Protein 3LWX (pdb70)

Solvent-accessible surface area: 10167 Å² total

Radius of gyration: 16.47 Å; Cα contacts (8 Å, |Δi|>4): 476; chains: 1; bounding box: 43×40×43 Å

Nearest PDB structures (foldseek):
  3lwx-assembly1_A  TM=1.005E+00  e=2.919E-38  Parabacteroides distasonis ATCC 8503
  7xk5-assembly1_C  TM=8.490E-01  e=4.599E-14  Vibrio cholerae O395
  4u9s-assembly1_C  TM=8.720E-01  e=1.664E-13  Vibrio cholerae
  4xa7-assembly1_A  TM=8.572E-01  e=4.942E-12  Vibrio harveyi CAIM 1792
  4xhf-assembly3_C  TM=7.795E-01  e=1.501E-11  Shewanella oneidensis MR-1

Foldseek 3Di:
DDDPVNVVVLQVLLVLLQQQCVQQVHHDDSVCSVVVSVVWFDDKFKAALLQHTDDDDRSVDDQVVVVVVRIHMWTWTQDVNFTKTKKAWWAFDPFIKIWMWIHGNLLWFTNWIAIDTDDDDPLALRCCRPCVNTVLSGGATQAVNHGDAEAEDDVVDADPPHHYDHDTDNRVRSSVGVRVNSVNCSSCVNSSPDDD

Structure (mmCIF, N/CA/C/O backbone):
data_3LWX
#
_entry.id   3LWX
#
_cell.length_a   37.444
_cell.length_b   60.693
_cell.length_c   82.758
_cell.angle_alpha   90.00
_cell.angle_beta   90.00
_cell.angle_gamma   90.00
#
_symmetry.space_group_name_H-M   'P 21 21 21'
#
loop_
_entity.id
_entity.type
_entity.pdbx_description
1 polymer 'NADH:ubiquinone oxidoreductase, Na translocating, C subunit'
2 non-polymer GLYCEROL
3 water water
#
loop_
_atom_site.group_PDB
_atom_site.id
_atom_site.type_symbol
_atom_site.label_atom_id
_atom_site.label_alt_id
_atom_site.label_comp_id
_atom_site.label_asym_id
_atom_site.label_entity_id
_atom_site.label_seq_id
_atom_site.pdbx_PDB_ins_code
_atom_site.Cartn_x
_atom_site.Cartn_y
_atom_site.Cartn_z
_atom_site.occupancy
_atom_site.B_iso_or_equiv
_atom_site.auth_seq_id
_atom_site.auth_comp_id
_atom_site.auth_asym_id
_atom_site.auth_atom_id
_atom_site.pdbx_PDB_model_num
ATOM 1 N N . GLY A 1 1 ? 52.725 82.689 16.999 1.00 12.60 0 GLY A N 1
ATOM 2 C CA . GLY A 1 1 ? 51.267 82.685 16.808 1.00 11.83 0 GLY A CA 1
ATOM 3 C C . GLY A 1 1 ? 50.808 81.278 16.488 1.00 10.29 0 GLY A C 1
ATOM 4 O O . GLY A 1 1 ? 51.571 80.318 16.568 1.00 10.99 0 GLY A O 1
ATOM 5 N N . GLN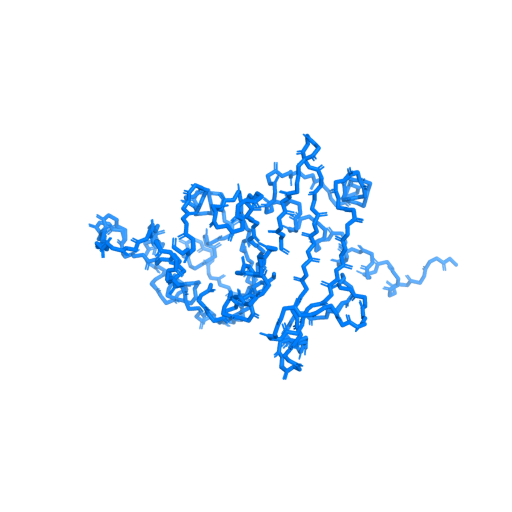 A 1 2 ? 49.523 81.152 16.115 1.00 9.36 73 GLN A N 1
ATOM 6 C CA . GLN A 1 2 ? 48.969 79.877 15.682 1.00 9.30 73 GLN A CA 1
ATOM 7 C C . GLN A 1 2 ? 49.652 79.393 14.407 1.00 8.81 73 GLN A C 1
ATOM 8 O O . GLN A 1 2 ? 49.783 80.162 13.433 1.00 9.97 73 GLN A O 1
ATOM 14 N N . SER A 1 3 ? 50.098 78.145 14.390 1.00 8.37 74 SER A N 1
ATOM 15 C CA . SER A 1 3 ? 50.733 77.611 13.207 1.00 8.04 74 SER A CA 1
ATOM 16 C C . SER A 1 3 ? 49.731 77.480 12.044 1.00 8.43 74 SER A C 1
ATOM 17 O O . SER A 1 3 ? 48.508 77.378 12.239 1.00 8.30 74 SER A O 1
ATOM 20 N N . LEU A 1 4 ? 50.281 77.440 10.834 1.00 8.87 75 LEU A N 1
ATOM 21 C CA A LEU A 1 4 ? 49.482 77.224 9.635 0.80 8.93 75 LEU A CA 1
ATOM 22 C CA B LEU A 1 4 ? 49.453 77.253 9.655 0.20 8.67 75 LEU A CA 1
ATOM 23 C C . LEU A 1 4 ? 48.716 75.912 9.731 1.00 8.03 75 LEU A C 1
ATOM 24 O O . LEU A 1 4 ? 47.520 75.848 9.416 1.00 8.96 75 LEU A O 1
ATOM 33 N N . ARG A 1 5 ? 49.400 74.850 10.158 1.00 8.68 76 ARG A N 1
ATOM 34 C CA . ARG A 1 5 ? 48.729 73.557 10.220 1.00 9.35 76 ARG A CA 1
ATOM 35 C C . ARG A 1 5 ? 47.641 73.549 11.288 1.00 8.67 76 ARG A C 1
ATOM 36 O O . ARG A 1 5 ? 46.629 72.866 11.112 1.00 9.43 76 ARG A O 1
ATOM 44 N N . SER A 1 6 ? 47.837 74.271 12.391 1.00 8.03 77 SER A N 1
ATOM 45 C CA . SER A 1 6 ? 46.795 74.352 13.409 1.00 7.95 77 SER A CA 1
ATOM 46 C C . SER A 1 6 ? 45.554 75.032 12.841 1.00 7.63 77 SER A C 1
ATOM 47 O O . SER A 1 6 ? 44.430 74.609 13.112 1.00 8.38 77 SER A O 1
ATOM 50 N N . PHE A 1 7 ? 45.745 76.093 12.056 1.00 7.41 78 PHE A N 1
ATOM 51 C CA . PHE A 1 7 ? 44.603 76.792 11.478 1.00 7.51 78 PHE A CA 1
ATOM 52 C C . PHE A 1 7 ? 43.895 75.895 10.452 1.00 7.73 78 PHE A C 1
ATOM 53 O O . PHE A 1 7 ? 42.668 75.817 10.422 1.00 8.01 78 PHE A O 1
ATOM 61 N N . GLN A 1 8 ? 44.664 75.176 9.629 1.00 7.76 79 GLN A N 1
ATOM 62 C CA A GLN A 1 8 ? 44.080 74.259 8.658 0.50 9.14 79 GLN A CA 1
ATOM 63 C CA B GLN A 1 8 ? 44.069 74.263 8.661 0.50 8.46 79 GLN A CA 1
ATOM 64 C C . GLN A 1 8 ? 43.277 73.172 9.387 1.00 9.32 79 GLN A C 1
ATOM 65 O O . GLN A 1 8 ? 42.156 72.844 9.000 1.00 9.99 79 GLN A O 1
ATOM 76 N N . LYS A 1 9 ? 43.856 72.608 10.448 1.00 10.72 80 LYS A N 1
ATOM 77 C CA A LYS A 1 9 ? 43.188 71.574 11.242 0.25 11.58 80 LYS A CA 1
ATOM 78 C CA B LYS A 1 9 ? 43.169 71.566 11.205 0.25 11.54 80 LYS A CA 1
ATOM 79 C CA C LYS A 1 9 ? 43.176 71.577 11.239 0.50 11.53 80 LYS A CA 1
ATOM 80 C C . LYS A 1 9 ? 41.899 72.111 11.864 1.00 11.08 80 LYS A C 1
ATOM 81 O O . LYS A 1 9 ? 40.871 71.422 11.891 1.00 12.07 80 LYS A O 1
ATOM 97 N N . GLN A 1 10 ? 41.940 73.328 12.392 1.00 10.69 81 GLN A N 1
ATOM 98 C CA A GLN A 1 10 ? 40.763 73.906 12.969 0.33 10.24 81 GLN A CA 1
ATOM 99 C CA B GLN A 1 10 ? 40.718 73.877 13.018 0.67 10.53 81 GLN A CA 1
ATOM 100 C C . GLN A 1 10 ? 39.622 73.992 11.950 1.00 9.66 81 GLN A C 1
ATOM 101 O O . GLN A 1 10 ? 38.464 73.720 12.235 1.00 10.40 81 GLN A O 1
ATOM 112 N N . ASN A 1 11 ? 39.976 74.382 10.734 1.00 8.47 82 ASN A N 1
ATOM 113 C CA . ASN A 1 11 ? 38.981 74.485 9.679 1.00 8.53 82 ASN A CA 1
ATOM 114 C C . ASN A 1 11 ? 38.410 73.120 9.321 1.00 8.29 82 ASN A C 1
ATOM 115 O O . ASN A 1 11 ? 37.201 72.966 9.133 1.00 8.91 82 ASN A O 1
ATOM 120 N N . GLU A 1 12 ? 39.279 72.120 9.228 1.00 8.43 83 GLU A N 1
ATOM 121 C CA . GLU A 1 12 ? 38.823 70.764 8.936 1.00 8.98 83 GLU A CA 1
ATOM 122 C C . GLU A 1 12 ? 37.934 70.223 10.057 1.00 8.20 83 GLU A C 1
ATOM 123 O O . GLU A 1 12 ? 36.900 69.608 9.801 1.00 8.79 83 GLU A O 1
ATOM 129 N N . ASP A 1 13 ? 38.332 70.474 11.301 1.00 8.65 84 ASP A N 1
ATOM 130 C CA . ASP A 1 13 ? 37.566 70.007 12.451 1.00 8.55 84 ASP A CA 1
ATOM 131 C C . ASP A 1 13 ? 36.206 70.696 12.508 1.00 8.13 84 ASP A C 1
ATOM 132 O O . ASP A 1 13 ? 35.201 70.058 12.788 1.00 8.38 84 ASP A O 1
ATOM 137 N N . ASN A 1 14 ? 36.160 71.989 12.225 1.00 8.24 85 ASN A N 1
ATOM 138 C CA . ASN A 1 14 ? 34.874 72.678 12.220 1.00 8.29 85 ASN A CA 1
ATOM 139 C C . ASN A 1 14 ? 33.953 72.174 11.104 1.00 7.86 85 ASN A C 1
ATOM 140 O O . ASN A 1 14 ? 32.756 72.070 11.314 1.00 8.38 85 ASN A O 1
ATOM 145 N N . ASP A 1 15 ? 34.519 71.835 9.947 1.00 8.24 86 ASP A N 1
ATOM 146 C CA . ASP A 1 15 ? 33.755 71.236 8.862 1.00 8.39 86 ASP A CA 1
ATOM 147 C C . ASP A 1 15 ? 33.161 69.902 9.335 1.00 7.70 86 ASP A C 1
ATOM 148 O O . ASP A 1 15 ? 31.970 69.651 9.147 1.00 7.98 86 ASP A O 1
ATOM 153 N N . LYS A 1 16 ? 33.971 69.054 9.971 1.00 7.56 87 LYS A N 1
ATOM 154 C CA . LYS A 1 16 ? 33.465 67.791 10.498 1.00 7.71 87 LYS A CA 1
ATOM 155 C C . LYS A 1 16 ? 32.370 68.031 11.545 1.00 7.23 87 LYS A C 1
ATOM 156 O O . LYS A 1 16 ? 31.353 67.326 11.552 1.00 7.31 87 LYS A O 1
ATOM 162 N N . ARG A 1 17 ? 32.591 68.988 12.457 1.00 7.34 88 ARG A N 1
ATOM 163 C CA A ARG A 1 17 ? 31.568 69.312 13.448 0.33 7.23 88 ARG A CA 1
ATOM 164 C CA B ARG A 1 17 ? 31.563 69.333 13.441 0.67 6.93 88 ARG A CA 1
ATOM 165 C C . ARG A 1 17 ? 30.269 69.742 12.762 1.00 7.07 88 ARG A C 1
ATOM 166 O O . ARG A 1 17 ? 29.191 69.320 13.178 1.00 7.26 88 ARG A O 1
ATOM 181 N N . GLN A 1 18 ? 30.371 70.556 11.702 1.00 7.18 89 GLN A N 1
ATOM 182 C CA . GLN A 1 18 ? 29.181 70.969 10.946 1.00 7.16 89 GLN A CA 1
ATOM 183 C C . GLN A 1 18 ? 28.442 69.771 10.349 1.00 7.24 89 GLN A C 1
ATOM 184 O O . GLN A 1 18 ? 27.213 69.743 10.358 1.00 7.69 89 GLN A O 1
ATOM 190 N N . GLN A 1 19 ? 29.187 68.804 9.804 1.00 6.79 90 GLN A N 1
ATOM 191 C CA . GLN A 1 19 ? 28.584 67.604 9.218 1.00 6.43 90 GLN A CA 1
ATOM 192 C C . GLN A 1 19 ? 27.820 66.799 10.275 1.00 6.31 90 GLN A C 1
ATOM 193 O O . GLN A 1 19 ? 26.688 66.358 10.063 1.00 6.98 90 GLN A O 1
ATOM 199 N N . ILE A 1 20 ? 28.465 66.564 11.412 1.00 6.07 91 ILE A N 1
ATOM 200 C CA . ILE A 1 20 ? 27.851 65.851 12.518 1.00 6.34 91 ILE A CA 1
ATOM 201 C C . ILE A 1 20 ? 26.596 66.604 12.981 1.00 6.41 91 ILE A C 1
ATOM 202 O O . ILE A 1 20 ? 25.538 65.991 13.187 1.00 6.77 91 ILE A O 1
ATOM 207 N N . LEU A 1 21 ? 26.716 67.916 13.153 1.00 6.69 92 LEU A N 1
ATOM 208 C CA . LEU A 1 21 ? 25.555 68.703 13.551 1.00 6.74 92 LEU A CA 1
ATOM 209 C C . LEU A 1 21 ? 24.413 68.622 12.524 1.00 6.81 92 LEU A C 1
ATOM 210 O O . LEU A 1 21 ? 23.239 68.510 12.909 1.00 6.93 92 LEU A O 1
ATOM 215 N N . ARG A 1 22 ? 24.734 68.663 11.235 1.00 6.60 93 ARG A N 1
ATOM 216 C CA . ARG A 1 22 ? 23.670 68.559 10.227 1.00 6.93 93 ARG A CA 1
ATOM 217 C C . ARG A 1 22 ? 22.925 67.238 10.348 1.00 6.60 93 ARG A C 1
ATOM 218 O O . ARG A 1 22 ? 21.728 67.188 10.070 1.00 6.79 93 ARG A O 1
ATOM 226 N N . SER A 1 23 ? 23.612 66.174 10.766 1.00 6.35 94 SER A N 1
ATOM 227 C CA . SER A 1 23 ? 22.946 64.875 10.940 1.00 6.26 94 SER A CA 1
ATOM 228 C C . SER A 1 23 ? 21.961 64.852 12.100 1.00 6.38 94 SER A C 1
ATOM 229 O O . SER A 1 23 ? 21.141 63.935 12.163 1.00 6.81 94 SER A O 1
ATOM 232 N N . ILE A 1 24 ? 22.040 65.851 13.002 1.00 6.93 95 ILE A N 1
ATOM 233 C CA . ILE A 1 24 ? 21.046 66.043 14.060 1.00 7.69 95 ILE A CA 1
ATOM 234 C C . ILE A 1 24 ? 20.266 67.344 13.834 1.00 7.59 95 ILE A C 1
ATOM 235 O O . ILE A 1 24 ? 19.744 67.946 14.774 1.00 8.44 95 ILE A O 1
ATOM 240 N N . ASN A 1 25 ? 20.178 67.772 12.573 1.00 7.21 96 ASN A N 1
ATOM 241 C CA . ASN A 1 25 ? 19.300 68.870 12.173 1.00 7.69 96 ASN A CA 1
ATOM 242 C C . ASN A 1 25 ? 19.684 70.218 12.753 1.00 7.87 96 ASN A C 1
ATOM 243 O O . ASN A 1 25 ? 18.824 71.054 13.053 1.00 9.62 96 ASN A O 1
ATOM 248 N N . VAL A 1 26 ? 20.988 70.457 12.834 1.00 8.04 97 VAL A N 1
ATOM 249 C CA . VAL A 1 26 ? 21.543 71.722 13.325 1.00 8.38 97 VAL A CA 1
ATOM 250 C C . VAL A 1 26 ? 22.476 72.238 12.236 1.00 8.04 97 VAL A C 1
ATOM 251 O O . VAL A 1 26 ? 23.442 71.562 11.868 1.00 8.60 97 VAL A O 1
ATOM 255 N N . ASN A 1 27 ? 22.180 73.440 11.733 1.00 8.65 98 ASN A N 1
ATOM 256 C CA . ASN A 1 27 ? 22.888 74.045 10.617 1.00 9.14 98 ASN A CA 1
ATOM 257 C C . ASN A 1 27 ? 23.506 75.352 11.051 1.00 10.24 98 ASN A C 1
ATOM 258 O O . ASN A 1 27 ? 22.802 76.349 11.183 1.00 12.30 98 ASN A O 1
ATOM 263 N N . VAL A 1 28 ? 24.802 75.334 11.310 1.00 10.56 99 VAL A N 1
ATOM 264 C CA . VAL A 1 28 ? 25.524 76.523 11.746 1.00 10.63 99 VAL A CA 1
ATOM 265 C C . VAL A 1 28 ? 26.775 76.716 10.908 1.00 10.21 99 VAL A C 1
ATOM 266 O O . VAL A 1 28 ? 27.222 75.812 10.202 1.00 11.11 99 VAL A O 1
ATOM 270 N N . SER A 1 29 ? 27.345 77.913 10.992 1.00 11.31 100 SER A N 1
ATOM 271 C CA . SER A 1 29 ? 28.549 78.239 10.248 1.00 11.63 100 SER A CA 1
ATOM 272 C C . SER A 1 29 ? 29.771 77.652 10.934 1.00 10.83 100 SER A C 1
ATOM 273 O O . SER A 1 29 ? 29.715 77.215 12.084 1.00 10.81 100 SER A O 1
ATOM 276 N N . SER A 1 30 ? 30.888 77.677 10.229 1.00 11.31 101 SER A N 1
ATOM 277 C CA A SER A 1 30 ? 32.137 77.133 10.736 0.50 10.65 101 SER A CA 1
ATOM 278 C CA B SER A 1 30 ? 32.110 77.096 10.756 0.50 11.51 101 SER A CA 1
ATOM 279 C C . SER A 1 30 ? 32.540 77.755 12.068 1.00 10.60 101 SER A C 1
ATOM 280 O O . SER A 1 30 ? 32.969 77.058 12.976 1.00 10.94 101 SER A O 1
ATOM 285 N N . SER A 1 31 ? 32.388 79.082 12.179 1.00 10.54 102 SER A N 1
ATOM 286 C CA . SER A 1 31 ? 32.798 79.787 13.398 1.00 11.55 102 SER A CA 1
ATOM 287 C C . SER A 1 31 ? 31.901 79.521 14.596 1.00 11.26 102 SER A C 1
ATOM 288 O O . SER A 1 31 ? 32.296 79.787 15.716 1.00 12.17 102 SER A O 1
ATOM 291 N N . GLU A 1 32 ? 30.719 78.955 14.353 1.00 10.99 103 GLU A N 1
ATOM 292 C CA . GLU A 1 32 ? 29.775 78.597 15.405 1.00 10.84 103 GLU A CA 1
ATOM 293 C C . GLU A 1 32 ? 29.821 77.119 15.792 1.00 9.46 103 GLU A C 1
ATOM 294 O O . GLU A 1 32 ? 29.238 76.711 16.788 1.00 9.82 103 GLU A O 1
ATOM 300 N N . ALA A 1 33 ? 30.499 76.321 14.977 1.00 9.47 104 ALA A N 1
ATOM 301 C CA . ALA A 1 33 ? 30.398 74.874 15.107 1.00 9.25 104 ALA A CA 1
ATOM 302 C C . ALA A 1 33 ? 30.959 74.299 16.397 1.00 8.73 104 ALA A C 1
ATOM 303 O O . ALA A 1 33 ? 30.358 73.375 16.951 1.00 9.35 104 ALA A O 1
ATOM 305 N N . GLU A 1 34 ? 32.072 74.833 16.896 1.00 8.74 105 GLU A N 1
ATOM 306 C CA A GLU A 1 34 ? 32.661 74.248 18.100 0.50 8.80 105 GLU A CA 1
ATOM 307 C CA B GLU A 1 34 ? 32.674 74.299 18.107 0.50 8.80 105 GLU A CA 1
ATOM 308 C C . GLU A 1 34 ? 31.745 74.425 19.313 1.00 9.49 105 GLU A C 1
ATOM 309 O O . GLU A 1 34 ? 31.492 73.466 20.047 1.00 9.72 105 GLU A O 1
ATOM 320 N N . THR A 1 35 ? 31.230 75.626 19.530 1.00 9.94 106 THR A N 1
ATOM 321 C CA A THR A 1 35 ? 30.344 75.876 20.663 0.50 9.95 106 THR A CA 1
ATOM 322 C CA B THR A 1 35 ? 30.368 75.835 20.694 0.50 10.67 106 THR A CA 1
ATOM 323 C C . THR A 1 35 ? 29.040 75.108 20.538 1.00 9.99 106 THR A C 1
ATOM 324 O O . THR A 1 35 ? 28.562 74.505 21.503 1.00 11.17 106 THR A O 1
ATOM 331 N N . LYS A 1 36 ? 28.472 75.096 19.337 1.00 9.89 107 LYS A N 1
ATOM 332 C CA A LYS A 1 36 ? 27.213 74.388 19.106 0.50 10.78 107 LYS A CA 1
ATOM 333 C CA B LYS A 1 36 ? 27.215 74.385 19.148 0.50 10.54 107 LYS A CA 1
ATOM 334 C C . LYS A 1 36 ? 27.402 72.882 19.346 1.00 10.16 107 LYS A C 1
ATOM 335 O O . LYS A 1 36 ? 26.561 72.221 19.964 1.00 11.87 1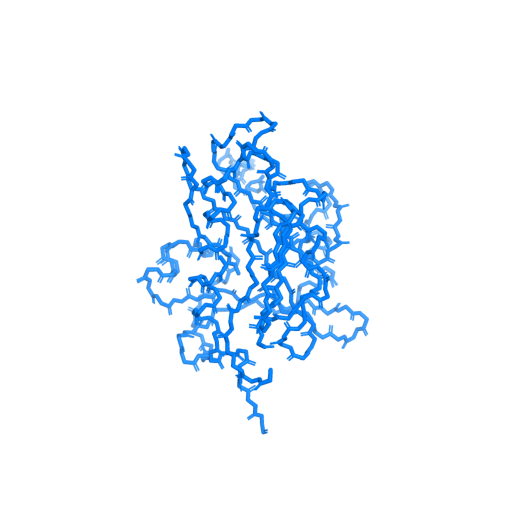07 LYS A O 1
ATOM 346 N N . TYR A 1 37 ? 28.508 72.339 18.842 1.00 9.23 108 TYR A N 1
ATOM 347 C CA . TYR A 1 37 ? 28.828 70.929 19.030 1.00 10.10 108 TYR A CA 1
ATOM 348 C C . TYR A 1 37 ? 28.942 70.608 20.514 1.00 9.85 108 TYR A C 1
ATOM 349 O O . TYR A 1 37 ? 28.383 69.639 20.996 1.00 10.98 108 TYR A O 1
ATOM 358 N N . ASN A 1 38 ? 29.633 71.472 21.253 1.00 10.05 109 ASN A N 1
ATOM 359 C CA . ASN A 1 38 ? 29.801 71.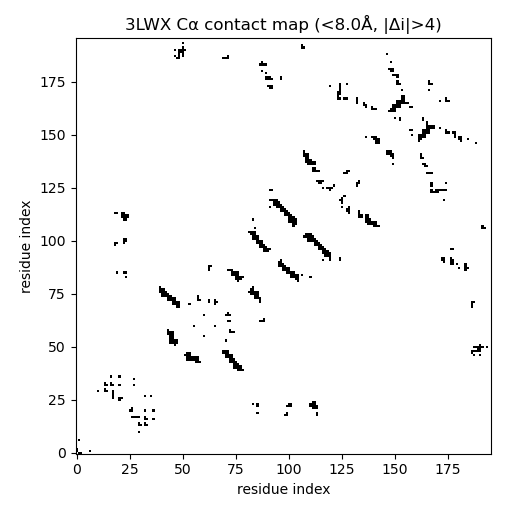233 22.680 1.00 11.49 109 ASN A CA 1
ATOM 360 C C . ASN A 1 38 ? 28.507 71.391 23.481 1.00 10.52 109 ASN A C 1
ATOM 361 O O . ASN A 1 38 ? 28.389 70.785 24.543 1.00 13.48 109 ASN A O 1
ATOM 366 N N A GLU A 1 39 ? 27.565 72.201 22.986 0.67 10.01 110 GLU A N 1
ATOM 367 N N B GLU A 1 39 ? 27.546 72.170 23.011 0.33 10.71 110 GLU A N 1
ATOM 368 C CA A GLU A 1 39 ? 26.223 72.334 23.595 0.67 10.04 110 GLU A CA 1
ATOM 369 C CA B GLU A 1 39 ? 26.274 72.219 23.718 0.33 10.87 110 GLU A CA 1
ATOM 370 C C A GLU A 1 39 ? 25.377 71.053 23.456 0.67 9.95 110 GLU A C 1
ATOM 371 C C B GLU A 1 39 ? 25.533 70.885 23.590 0.33 9.87 110 GLU A C 1
ATOM 372 O O A GLU A 1 39 ? 24.452 70.845 24.239 0.67 11.51 110 GLU A O 1
ATOM 373 O O B GLU A 1 39 ? 24.938 70.414 24.553 0.33 10.91 110 GLU A O 1
ATOM 384 N N . LEU A 1 40 ? 25.659 70.236 22.432 1.00 8.84 111 LEU A N 1
ATOM 385 C CA . LEU A 1 40 ? 24.840 69.069 22.113 1.00 8.53 111 LEU A CA 1
ATOM 386 C C . LEU A 1 40 ? 25.509 67.717 22.280 1.00 8.19 111 LEU A C 1
ATOM 387 O O . LEU A 1 40 ? 24.862 66.788 22.719 1.00 10.04 111 LEU A O 1
ATOM 392 N N . ILE A 1 41 ? 26.756 67.585 21.851 1.00 9.16 112 ILE A N 1
ATOM 393 C CA . ILE A 1 41 ? 27.471 66.303 21.830 1.00 8.96 112 ILE A CA 1
ATOM 394 C C . ILE A 1 41 ? 28.174 66.176 23.134 1.00 10.72 112 ILE A C 1
ATOM 395 O O . ILE A 1 41 ? 29.115 66.923 23.410 1.00 13.97 112 ILE A O 1
ATOM 400 N N A LYS A 1 42 ? 27.700 65.206 23.918 0.33 11.41 113 LYS A N 1
ATOM 401 N N B LYS A 1 42 ? 27.744 65.196 23.919 0.33 11.47 113 LYS A N 1
ATOM 402 N N C LYS A 1 42 ? 27.753 65.195 23.916 0.34 11.49 113 LYS A N 1
ATOM 403 C CA A LYS A 1 42 ? 28.128 64.988 25.293 0.33 11.95 113 LYS A CA 1
ATOM 404 C CA B LYS A 1 42 ? 28.203 64.995 25.287 0.33 12.18 113 LYS A CA 1
ATOM 405 C CA C LYS A 1 42 ? 28.209 64.994 25.281 0.34 12.22 113 LYS A CA 1
ATOM 406 C C A LYS A 1 42 ? 28.939 63.709 25.559 0.33 11.46 113 LYS A C 1
ATOM 407 C C B LYS A 1 42 ? 29.002 63.717 25.545 0.33 11.60 113 LYS A C 1
ATOM 408 C C C LYS A 1 42 ? 29.004 63.717 25.544 0.34 11.62 113 LYS A C 1
ATOM 409 O O A LYS A 1 42 ? 29.539 63.581 26.634 0.33 11.95 113 LYS A O 1
ATOM 410 O O B LYS A 1 42 ? 29.639 63.594 26.602 0.33 12.34 113 LYS A O 1
ATOM 411 O O C LYS A 1 42 ? 29.638 63.593 26.604 0.34 12.34 113 LYS A O 1
ATOM 424 N N . GLU A 1 43 ? 28.909 62.765 24.620 1.00 10.76 114 GLU A N 1
ATOM 425 C CA . GLU A 1 43 ? 29.690 61.525 24.693 1.00 9.26 114 GLU A CA 1
ATOM 426 C C . GLU A 1 43 ? 30.176 61.291 23.308 1.00 8.89 114 GLU A C 1
ATOM 427 O O . GLU A 1 43 ? 29.475 61.584 22.340 1.00 10.59 114 GLU A O 1
ATOM 433 N N . ALA A 1 44 ? 31.356 60.724 23.200 1.00 9.09 115 ALA A N 1
ATOM 434 C CA . ALA A 1 44 ? 31.950 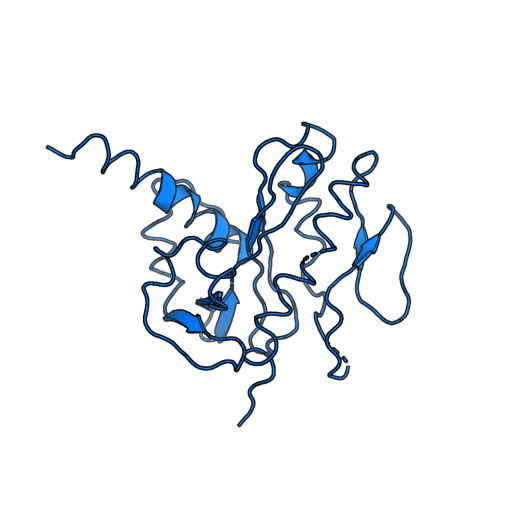60.408 21.895 1.00 10.70 115 ALA A CA 1
ATOM 435 C C . ALA A 1 44 ? 32.917 59.277 22.178 1.00 10.48 115 ALA A C 1
ATOM 436 O O . ALA A 1 44 ? 33.863 59.466 22.961 1.00 11.97 115 ALA A O 1
ATOM 438 N N . PHE A 1 45 ? 32.660 58.105 21.602 1.00 9.42 116 PHE A N 1
ATOM 439 C CA . PHE A 1 45 ? 33.477 56.932 21.867 1.00 8.45 116 PHE A CA 1
ATOM 440 C C . PHE A 1 45 ? 33.486 55.992 20.688 1.00 8.22 116 PHE A C 1
ATOM 441 O O . PHE A 1 45 ? 32.543 55.945 19.912 1.00 9.69 116 PHE A O 1
ATOM 449 N N . LEU A 1 46 ? 34.563 55.243 20.573 1.00 7.46 117 LEU A N 1
ATOM 450 C CA . LEU A 1 46 ? 34.671 54.183 19.597 1.00 7.31 117 LEU A CA 1
ATOM 451 C C . LEU A 1 46 ? 34.064 52.914 20.176 1.00 7.09 117 LEU A C 1
ATOM 452 O O . LEU A 1 46 ? 34.199 52.646 21.378 1.00 7.88 117 LEU A O 1
ATOM 457 N N . VAL A 1 47 ? 33.394 52.148 19.322 1.00 7.57 118 VAL A N 1
ATOM 458 C CA . VAL A 1 47 ? 32.968 50.803 19.659 1.00 7.85 118 VAL A CA 1
ATOM 459 C C . VAL A 1 47 ? 33.621 49.815 18.698 1.00 8.28 118 VAL A C 1
ATOM 460 O O . VAL A 1 47 ? 34.017 50.155 17.580 1.00 8.32 118 VAL A O 1
ATOM 464 N N . ASN A 1 48 ? 33.769 48.590 19.172 1.00 8.52 119 ASN A N 1
ATOM 465 C CA . ASN A 1 48 ? 34.203 47.498 18.326 1.00 9.42 119 ASN A CA 1
ATOM 466 C C . ASN A 1 48 ? 32.965 46.798 17.722 1.00 9.18 119 ASN A C 1
ATOM 467 O O . ASN A 1 48 ? 31.820 47.200 17.943 1.00 9.67 119 ASN A O 1
ATOM 472 N N . GLU A 1 49 ? 33.203 45.738 16.953 1.00 10.16 120 GLU A N 1
ATOM 473 C CA A GLU A 1 49 ? 32.118 45.025 16.280 0.50 11.33 120 GLU A CA 1
ATOM 474 C CA B GLU A 1 49 ? 32.102 45.032 16.284 0.50 11.69 120 GLU A CA 1
ATOM 475 C C . GLU A 1 49 ? 31.174 44.308 17.239 1.00 11.09 120 GLU A C 1
ATOM 476 O O . GLU A 1 49 ? 30.108 43.885 16.838 1.00 12.84 120 GLU A O 1
ATOM 487 N N . ASN A 1 50 ? 31.597 44.150 18.489 1.00 10.57 121 ASN A N 1
ATOM 488 C CA . ASN A 1 50 ? 30.768 43.537 19.498 1.00 10.91 121 ASN A CA 1
ATOM 489 C C . ASN A 1 50 ? 30.000 44.585 20.314 1.00 9.89 121 ASN A C 1
ATOM 490 O O . ASN A 1 50 ? 29.278 44.225 21.240 1.00 11.26 121 ASN A O 1
ATOM 495 N N . GLY A 1 51 ? 30.109 45.863 19.947 1.00 9.34 122 GLY A N 1
ATOM 496 C CA . GLY A 1 51 ? 29.392 46.931 20.637 1.00 9.96 122 GLY A CA 1
ATOM 497 C C . GLY A 1 51 ? 30.050 47.429 21.912 1.00 9.99 122 GLY A C 1
ATOM 498 O O . GLY A 1 51 ? 29.462 48.218 22.644 1.00 11.61 122 GLY A O 1
ATOM 499 N N . GLU A 1 52 ? 31.262 46.974 22.176 1.00 9.01 123 GLU A N 1
ATOM 500 C CA . GLU A 1 52 ? 31.980 47.371 23.377 1.00 9.10 123 GLU A CA 1
ATOM 501 C C . GLU A 1 52 ? 32.741 48.657 23.146 1.00 9.42 123 GLU A C 1
ATOM 502 O O . GLU A 1 52 ? 33.229 48.896 22.041 1.00 9.26 123 GLU A O 1
ATOM 508 N N . LYS A 1 53 ? 32.865 49.485 24.182 1.00 10.61 124 LYS A N 1
ATOM 509 C CA . LYS A 1 53 ? 33.635 50.719 24.061 1.00 10.51 124 LYS A CA 1
ATOM 510 C C . LYS A 1 53 ? 35.112 50.414 24.088 1.00 10.34 124 LYS A C 1
ATOM 511 O O . LYS A 1 53 ? 35.586 49.645 24.935 1.00 12.64 124 LYS A O 1
ATOM 517 N N . VAL A 1 54 ? 35.847 51.027 23.178 1.00 9.72 125 VAL A N 1
ATOM 518 C CA . VAL A 1 54 ? 37.279 50.794 23.060 1.00 10.21 125 VAL A CA 1
ATOM 519 C C . VAL A 1 54 ? 37.970 52.152 23.071 1.00 10.18 125 VAL A C 1
ATOM 520 O O . VAL A 1 54 ? 37.421 53.144 22.599 1.00 11.10 125 VAL A O 1
ATOM 524 N N . GLU A 1 55 ? 39.200 52.189 23.571 1.00 10.32 126 GLU A N 1
ATOM 525 C CA A GLU A 1 55 ? 39.896 53.462 23.735 0.70 10.53 126 GLU A CA 1
ATOM 526 C CA B GLU A 1 55 ? 39.892 53.463 23.733 0.30 10.80 126 GLU A CA 1
ATOM 527 C C . GLU A 1 55 ? 40.228 54.115 22.396 1.00 10.54 126 GLU A C 1
ATOM 528 O O . GLU A 1 55 ? 40.484 53.445 21.385 1.00 11.62 126 GLU A O 1
ATOM 536 N N . GLY A 1 56 ? 40.215 55.433 22.420 1.00 10.64 127 GLY A N 1
ATOM 537 C CA . GLY A 1 56 ? 40.541 56.262 21.272 1.00 11.21 127 GLY A CA 1
ATOM 538 C C . GLY A 1 56 ? 39.655 57.495 21.211 1.00 11.04 127 GLY A C 1
ATOM 539 O O . GLY A 1 56 ? 38.522 57.494 21.662 1.00 12.78 127 GLY A O 1
ATOM 540 N N . ASP A 1 57 ? 40.202 58.564 20.660 1.00 11.72 128 ASP A N 1
ATOM 541 C CA A ASP A 1 57 ? 39.451 59.815 20.536 0.50 12.22 128 ASP A CA 1
ATOM 542 C CA B ASP A 1 57 ? 39.524 59.835 20.481 0.50 12.45 128 ASP A CA 1
ATOM 543 C C . ASP A 1 57 ? 38.558 59.674 19.307 1.00 11.54 128 ASP A C 1
ATOM 544 O O . ASP A 1 57 ? 39.008 59.648 18.163 1.00 12.34 128 ASP A O 1
ATOM 553 N N . ALA A 1 58 ? 37.261 59.545 19.568 1.00 11.03 129 ALA A N 1
ATOM 554 C CA . ALA A 1 58 ? 36.300 59.284 18.501 1.00 10.26 129 ALA A CA 1
ATOM 555 C C . ALA A 1 58 ? 36.271 60.374 17.441 1.00 10.07 129 ALA A C 1
ATOM 556 O O . ALA A 1 58 ? 36.234 60.073 16.254 1.00 11.68 129 ALA A O 1
ATOM 558 N N . PHE A 1 59 ? 36.285 61.630 17.857 1.00 9.86 130 PHE A N 1
ATOM 559 C CA . PHE A 1 59 ? 36.242 62.723 16.908 1.00 10.09 130 PHE A CA 1
ATOM 560 C C . PHE A 1 59 ? 37.514 62.794 16.060 1.00 9.96 130 PHE A C 1
ATOM 561 O O . PHE A 1 59 ? 37.451 63.042 14.858 1.00 10.81 130 PHE A O 1
ATOM 569 N N . ALA A 1 60 ? 38.665 62.594 16.694 1.00 10.72 131 ALA A N 1
ATOM 570 C CA . ALA A 1 60 ? 39.940 62.718 15.993 1.00 12.28 131 ALA A CA 1
ATOM 571 C C . ALA A 1 60 ? 40.240 61.552 15.060 1.00 12.12 131 ALA A C 1
ATOM 572 O O . ALA A 1 60 ? 41.066 61.675 14.166 1.00 16.02 131 ALA A O 1
ATOM 574 N N A THR A 1 61 ? 39.595 60.416 15.265 0.50 11.67 132 THR A N 1
ATOM 575 N N B THR A 1 61 ? 39.509 60.449 15.240 0.50 12.19 132 THR A N 1
ATOM 576 C CA A THR A 1 61 ? 39.970 59.241 14.503 0.50 10.87 132 THR A CA 1
ATOM 577 C CA B THR A 1 61 ? 39.693 59.226 14.467 0.50 12.44 132 THR A CA 1
ATOM 578 C C A THR A 1 61 ? 39.298 59.208 13.132 0.50 11.45 132 THR A C 1
ATOM 579 C C B THR A 1 61 ? 39.246 59.348 13.034 0.50 12.32 132 THR A C 1
ATOM 580 O O A THR A 1 61 ? 38.086 59.355 13.027 0.50 12.39 132 THR A O 1
ATOM 581 O O B THR A 1 61 ? 38.135 59.788 12.762 0.50 12.97 132 THR A O 1
ATOM 588 N N . ASP A 1 62 ? 40.110 58.993 12.098 1.00 12.92 133 ASP A N 1
ATOM 589 C CA . ASP A 1 62 ? 39.668 58.944 10.725 1.00 13.76 133 ASP A CA 1
ATOM 590 C C . ASP A 1 62 ? 38.720 57.756 10.582 1.00 13.40 133 ASP A C 1
ATOM 591 O O . ASP A 1 62 ? 39.043 56.653 10.991 1.00 14.11 133 ASP A O 1
ATOM 596 N N . VAL A 1 63 ? 37.565 57.993 9.989 1.00 12.45 134 VAL A N 1
ATOM 597 C CA . VAL A 1 63 ? 36.529 56.975 9.919 1.00 11.25 134 VAL A CA 1
ATOM 598 C C . VAL A 1 63 ? 36.929 55.746 9.086 1.00 10.56 134 VAL A C 1
ATOM 599 O O . VAL A 1 63 ? 36.681 54.620 9.494 1.00 11.23 134 VAL A O 1
ATOM 603 N N A VAL A 1 64 ? 37.574 55.974 7.952 0.50 10.23 135 VAL A N 1
ATOM 604 N N B VAL A 1 64 ? 37.528 55.951 7.912 0.50 11.01 135 VAL A N 1
ATOM 605 C CA A VAL A 1 64 ? 38.056 54.869 7.155 0.50 10.23 135 VAL A CA 1
ATOM 606 C CA B VAL A 1 64 ? 37.871 54.839 7.000 0.50 11.71 135 VAL A CA 1
ATOM 607 C C A VAL A 1 64 ? 39.148 54.143 7.952 0.50 9.76 135 VAL A C 1
ATOM 608 C C B VAL A 1 64 ? 38.932 53.855 7.525 0.50 11.97 135 VAL A C 1
ATOM 609 O O A VAL A 1 64 ? 39.145 52.918 8.007 0.50 9.19 135 VAL A O 1
ATOM 610 O O B VAL A 1 64 ? 38.765 52.634 7.433 0.50 11.65 135 VAL A O 1
ATOM 617 N N A LYS A 1 65 ? 40.054 54.882 8.597 0.50 8.60 136 LYS A N 1
ATOM 618 N N B LYS A 1 65 ? 40.036 54.383 8.041 0.50 11.65 136 LYS A N 1
ATOM 619 C CA A LYS A 1 65 ? 41.091 54.229 9.406 0.50 8.36 136 LYS A CA 1
ATOM 620 C CA B LYS A 1 65 ? 41.086 53.535 8.588 0.50 11.39 136 LYS A CA 1
ATOM 621 C C A LYS A 1 65 ? 40.460 53.394 10.509 0.50 8.42 136 LYS A C 1
ATOM 622 C C B LYS A 1 65 ? 40.580 52.761 9.808 0.50 11.22 136 LYS A C 1
ATOM 623 O O A LYS A 1 65 ? 40.852 52.249 10.744 0.50 8.70 136 LYS A O 1
ATOM 624 O O B LYS A 1 65 ? 40.846 51.560 9.962 0.50 11.14 136 LYS A O 1
ATOM 635 N N A ALA A 1 66 ? 39.484 53.964 11.200 0.50 7.85 137 ALA A N 1
ATOM 636 N N B ALA A 1 66 ? 39.852 53.458 10.678 0.50 10.93 137 ALA A N 1
ATOM 637 C CA A ALA A 1 66 ? 38.817 53.207 12.256 0.50 9.11 137 ALA A CA 1
ATOM 638 C CA B ALA A 1 66 ? 39.309 52.844 11.889 0.50 10.87 137 ALA A CA 1
ATOM 639 C C A ALA A 1 66 ? 38.150 51.907 11.724 0.50 9.53 137 ALA A C 1
ATOM 640 C C B ALA A 1 66 ? 38.385 51.715 11.510 0.50 10.34 137 ALA A C 1
ATOM 641 O O A ALA A 1 66 ? 38.270 50.860 12.350 0.50 9.44 137 ALA A O 1
ATOM 642 O O B ALA A 1 66 ? 38.462 50.632 12.077 0.50 10.30 137 ALA A O 1
ATOM 645 N N . ALA A 1 67 ? 37.488 51.967 10.564 1.00 10.80 138 ALA A N 1
ATOM 646 C CA . ALA A 1 67 ? 36.693 50.843 10.052 1.00 10.68 138 ALA A CA 1
ATOM 647 C C . ALA A 1 67 ? 37.588 49.688 9.621 1.00 12.40 138 ALA A C 1
ATOM 648 O O . ALA A 1 67 ? 37.228 48.530 9.795 1.00 12.58 138 ALA A O 1
ATOM 650 N N A THR A 1 68 ? 38.760 49.985 9.065 0.50 13.60 139 THR A N 1
ATOM 651 N N B THR A 1 68 ? 38.748 50.029 9.067 0.50 13.55 139 THR A N 1
ATOM 652 C CA A THR A 1 68 ? 39.675 48.917 8.658 0.50 14.91 139 THR A CA 1
ATOM 653 C CA B THR A 1 68 ? 39.752 49.049 8.670 0.50 14.94 139 THR A CA 1
ATOM 654 C C A THR A 1 68 ? 40.168 48.157 9.899 0.50 13.86 139 THR A C 1
ATOM 655 C C B THR A 1 68 ? 40.245 48.224 9.869 0.50 13.78 139 THR A C 1
ATOM 656 O O A THR A 1 68 ? 40.485 46.969 9.820 0.50 15.14 139 THR A O 1
ATOM 657 O O B THR A 1 68 ? 40.648 47.070 9.724 0.50 14.86 139 THR A O 1
ATOM 664 N N . GLU A 1 69 ? 40.206 48.846 11.044 1.00 12.69 140 GLU A N 1
ATOM 665 C CA . GLU A 1 69 ? 40.601 48.258 12.322 1.00 11.51 140 GLU A CA 1
ATOM 666 C C . GLU A 1 69 ? 39.373 47.797 13.153 1.00 11.20 140 GLU A C 1
ATOM 667 O O . GLU A 1 69 ? 39.487 47.485 14.333 1.00 11.78 140 GLU A O 1
ATOM 673 N N . HIS A 1 70 ? 38.207 47.730 12.504 1.00 10.57 141 HIS A N 1
ATOM 674 C CA . HIS A 1 70 ? 36.957 47.284 13.125 1.00 11.16 141 HIS A CA 1
ATOM 675 C C . HIS A 1 70 ? 36.594 48.113 14.366 1.00 9.36 141 HIS A C 1
ATOM 676 O O . HIS A 1 70 ? 36.193 47.576 15.402 1.00 10.77 141 HIS A O 1
ATOM 683 N N . GLN A 1 71 ? 36.758 49.432 14.236 1.00 8.83 142 GLN A N 1
ATOM 684 C CA . GLN A 1 71 ? 36.376 50.402 15.254 1.00 8.29 142 GLN A CA 1
ATOM 685 C C . GLN A 1 71 ? 35.475 51.427 14.582 1.00 8.37 142 GLN A C 1
ATOM 686 O O . GLN A 1 71 ? 35.714 51.828 13.437 1.00 9.24 142 GLN A O 1
ATOM 692 N N . TYR A 1 72 ? 34.481 51.895 15.329 1.00 7.79 143 TYR A N 1
ATOM 693 C CA . TYR A 1 72 ? 33.400 52.685 14.777 1.00 7.92 143 TYR A CA 1
ATOM 694 C C . TYR A 1 72 ? 33.013 53.790 15.762 1.00 7.89 143 TYR A C 1
ATOM 695 O O . TYR A 1 72 ? 32.637 53.498 16.891 1.00 8.46 143 TYR A O 1
ATOM 704 N N . PRO A 1 73 ? 33.078 55.071 15.352 1.00 7.83 144 PRO A N 1
ATOM 705 C CA . PRO A 1 73 ? 32.784 56.118 16.320 1.00 7.79 144 PRO A CA 1
ATOM 706 C C . PRO A 1 73 ? 31.291 56.383 16.503 1.00 7.61 144 PRO A C 1
ATOM 707 O O . PRO A 1 73 ? 30.524 56.402 15.533 1.00 7.64 144 PRO A O 1
ATOM 711 N N . VAL A 1 74 ? 30.899 56.584 17.752 1.00 7.84 145 VAL A N 1
ATOM 712 C CA . VAL A 1 74 ? 29.550 56.943 18.136 1.00 7.87 145 VAL A CA 1
ATOM 713 C C . VAL A 1 74 ? 29.606 58.298 18.840 1.00 7.73 145 VAL A C 1
ATOM 714 O O . VAL A 1 74 ? 30.407 58.494 19.761 1.00 8.82 145 VAL A O 1
ATOM 718 N N . PHE A 1 75 ? 28.796 59.249 18.384 1.00 7.09 146 PHE A N 1
ATOM 719 C CA . PHE A 1 75 ? 28.664 60.559 19.037 1.00 7.06 146 PHE A CA 1
ATOM 720 C C . PHE A 1 75 ? 27.254 60.588 19.601 1.00 7.56 146 PHE A C 1
ATOM 721 O O . PHE A 1 75 ? 26.294 60.330 18.868 1.00 8.10 146 PHE A O 1
ATOM 729 N N . VAL A 1 76 ? 27.110 60.874 20.895 1.00 7.17 147 VAL A N 1
ATOM 730 C CA . VAL A 1 76 ? 25.808 60.876 21.530 1.00 7.36 147 VAL A CA 1
ATOM 731 C C . VAL A 1 76 ? 25.425 62.295 21.885 1.00 7.49 147 VAL A C 1
ATOM 732 O O . VAL A 1 76 ? 26.110 62.959 22.671 1.00 8.86 147 VAL A O 1
ATOM 736 N N . ALA A 1 77 ? 24.373 62.779 21.230 1.00 7.07 148 ALA A N 1
ATOM 737 C CA . ALA A 1 77 ? 23.820 64.085 21.494 1.00 7.66 148 ALA A CA 1
ATOM 738 C C . ALA A 1 77 ? 22.754 63.985 22.562 1.00 8.28 148 ALA A C 1
ATOM 739 O O . ALA A 1 77 ? 22.076 62.963 22.690 1.00 8.66 148 ALA A O 1
ATOM 741 N N . ASN A 1 78 ? 22.631 65.057 23.346 1.00 9.97 149 ASN A N 1
ATOM 742 C CA . ASN A 1 78 ? 21.616 65.186 24.370 1.00 11.93 149 ASN A CA 1
ATOM 743 C C . ASN A 1 78 ? 20.663 66.248 23.831 1.00 12.34 149 ASN A C 1
ATOM 744 O O . ASN A 1 78 ? 20.963 67.447 23.838 1.00 13.13 149 ASN A O 1
ATOM 749 N N . VAL A 1 79 ? 19.552 65.783 23.282 1.00 12.83 150 VAL A N 1
ATOM 750 C CA . VAL A 1 79 ? 18.536 66.629 22.678 1.00 13.76 150 VAL A CA 1
ATOM 751 C C . VAL A 1 79 ? 17.292 66.551 23.559 1.00 15.41 150 VAL A C 1
ATOM 752 O O . VAL A 1 79 ? 16.636 65.510 23.638 1.00 16.35 150 VAL A O 1
ATOM 756 N N . ASP A 1 80 ? 16.981 67.650 24.244 1.00 16.78 151 ASP A N 1
ATOM 757 C CA A ASP A 1 80 ? 15.827 67.705 25.139 0.50 17.99 151 ASP A CA 1
ATOM 758 C CA B ASP A 1 80 ? 15.833 67.713 25.155 0.50 17.89 151 ASP A CA 1
ATOM 759 C C . ASP A 1 80 ? 15.892 66.578 26.188 1.00 17.71 151 ASP A C 1
ATOM 760 O O . ASP A 1 80 ? 14.870 65.969 26.532 1.00 20.69 151 ASP A O 1
ATOM 769 N N . GLY A 1 81 ? 17.089 66.303 26.704 1.00 17.17 152 GLY A N 1
ATOM 770 C CA . GLY A 1 81 ? 17.298 65.278 27.723 1.00 17.73 152 GLY A CA 1
ATOM 771 C C . GLY A 1 81 ? 17.396 63.838 27.245 1.00 18.26 152 GLY A C 1
ATOM 772 O O . GLY A 1 81 ? 17.646 62.940 28.058 1.00 20.58 152 GLY A O 1
ATOM 773 N N . GLN A 1 82 ? 17.239 63.619 25.936 1.00 16.62 153 GLN A N 1
ATOM 774 C CA . GLN A 1 82 ? 17.243 62.278 25.362 1.00 16.19 153 GLN A CA 1
ATOM 775 C C . GLN A 1 82 ? 18.406 62.071 24.425 1.00 12.48 153 GLN A C 1
ATOM 776 O O . GLN A 1 82 ? 18.816 62.997 23.735 1.00 13.51 153 GLN A O 1
ATOM 780 N N . PRO A 1 83 ? 18.928 60.836 24.378 1.00 10.92 154 PRO A N 1
ATOM 781 C CA . PRO A 1 83 ? 20.051 60.622 23.496 1.00 9.83 154 PRO A CA 1
ATOM 782 C C . PRO A 1 83 ? 19.661 60.452 22.022 1.00 8.63 154 PRO A C 1
ATOM 783 O O . PRO A 1 83 ? 18.613 59.885 21.689 1.00 10.28 154 PRO A O 1
ATOM 787 N N . LYS A 1 84 ? 20.513 61.003 21.166 1.00 7.66 155 LYS A N 1
ATOM 788 C CA . LYS A 1 84 ? 20.526 60.688 19.738 1.00 6.97 155 LYS A CA 1
ATOM 789 C C . LYS A 1 84 ? 21.899 60.075 19.481 1.00 7.05 155 LYS A C 1
ATOM 790 O O . LYS A 1 84 ? 22.908 60.628 19.931 1.00 8.28 155 LYS A O 1
ATOM 796 N N . TYR A 1 85 ? 21.941 58.962 18.756 1.00 6.29 156 TYR A N 1
ATOM 797 C CA . TYR A 1 85 ? 23.192 58.270 18.475 1.00 6.12 156 TYR A CA 1
ATOM 798 C C . TYR A 1 85 ? 23.598 58.549 17.035 1.00 5.96 156 TYR A C 1
ATOM 799 O O . TYR A 1 85 ? 22.868 58.196 16.109 1.00 6.96 156 TYR A O 1
ATOM 808 N N . ILE A 1 86 ? 24.765 59.160 16.870 1.00 6.10 157 ILE A N 1
ATOM 809 C CA . ILE A 1 86 ? 25.279 59.569 15.568 1.00 6.01 157 ILE A CA 1
ATOM 810 C C . ILE A 1 86 ? 26.409 58.618 15.180 1.00 6.05 157 ILE A C 1
ATOM 811 O O . ILE A 1 86 ? 27.348 58.384 15.963 1.00 7.02 157 ILE A O 1
ATOM 824 N N . ALA A 1 88 ? 29.059 57.136 11.915 1.00 6.40 159 ALA A N 1
ATOM 825 C CA . ALA A 1 88 ? 29.859 57.589 10.784 1.00 6.72 159 ALA A CA 1
ATOM 826 C C . ALA A 1 88 ? 29.792 56.608 9.619 1.00 6.78 159 ALA A C 1
ATOM 827 O O . ALA A 1 88 ? 29.943 55.393 9.798 1.00 8.42 159 ALA A O 1
ATOM 829 N N . LEU A 1 89 ? 29.621 57.153 8.428 1.00 6.72 160 LEU A N 1
ATOM 830 C CA . LEU A 1 89 ? 29.509 56.420 7.192 1.00 6.48 160 LEU A CA 1
ATOM 831 C C . LEU A 1 89 ? 30.717 56.648 6.293 1.00 6.69 160 LEU A C 1
ATOM 832 O O . LEU A 1 89 ? 31.309 57.733 6.267 1.00 7.12 160 LEU A O 1
ATOM 837 N N . HIS A 1 90 ? 31.061 55.627 5.513 1.00 7.00 161 HIS A N 1
ATOM 838 C CA A HIS A 1 90 ? 32.128 55.743 4.517 0.50 7.16 161 HIS A CA 1
ATOM 839 C CA B HIS A 1 90 ? 32.137 55.723 4.538 0.50 7.43 161 HIS A CA 1
ATOM 840 C C . HIS A 1 90 ? 31.815 54.780 3.384 1.00 6.91 161 HIS A C 1
ATOM 841 O O . HIS A 1 90 ? 31.259 53.723 3.603 1.00 8.13 161 HIS A O 1
ATOM 854 N N . GLY A 1 91 ? 32.167 55.163 2.164 1.00 7.51 162 GLY A N 1
ATOM 855 C CA . GLY A 1 91 ? 31.860 54.322 1.012 1.00 8.17 162 GLY A CA 1
ATOM 856 C C . GLY A 1 91 ? 32.410 54.901 -0.270 1.00 7.94 162 GLY A C 1
ATOM 857 O O . GLY A 1 91 ? 33.358 55.683 -0.259 1.00 8.20 162 GLY A O 1
ATOM 858 N N . ALA A 1 92 ? 31.789 54.497 -1.378 1.00 9.41 163 ALA A N 1
ATOM 859 C CA . ALA A 1 92 ? 32.314 54.758 -2.708 1.00 11.05 163 ALA A CA 1
ATOM 860 C C . ALA A 1 92 ? 31.243 55.250 -3.648 1.00 9.24 163 ALA A C 1
ATOM 861 O O . ALA A 1 92 ? 30.149 54.708 -3.673 1.00 9.76 163 ALA A O 1
ATOM 863 N N . GLY A 1 93 ? 31.593 56.263 -4.431 1.00 10.14 164 GLY A N 1
ATOM 864 C CA . GLY A 1 93 ? 30.707 56.814 -5.432 1.00 10.63 164 GLY A CA 1
ATOM 865 C C . GLY A 1 93 ? 31.199 56.509 -6.832 1.00 10.07 164 GLY A C 1
ATOM 866 O O . GLY A 1 93 ? 31.999 55.599 -7.051 1.00 11.82 164 GLY A O 1
ATOM 867 N N . LEU A 1 94 ? 30.721 57.291 -7.786 1.00 9.24 165 LEU A N 1
ATOM 868 C CA . LEU A 1 94 ? 31.113 57.103 -9.168 1.00 9.14 165 LEU A CA 1
ATOM 869 C C . LEU A 1 94 ? 32.546 57.551 -9.434 1.00 9.70 165 LEU A C 1
ATOM 870 O O . LEU A 1 94 ? 33.298 56.867 -10.139 1.00 11.21 165 LEU A O 1
ATOM 875 N N . TRP A 1 95 ? 32.924 58.692 -8.871 1.00 8.78 166 TRP A N 1
ATOM 876 C CA . TRP A 1 95 ? 34.217 59.313 -9.174 1.00 9.34 166 TRP A CA 1
ATOM 877 C C . TRP A 1 95 ? 35.166 59.410 -7.998 1.00 10.33 166 TRP A C 1
ATOM 878 O O . TRP A 1 95 ? 36.310 59.831 -8.165 1.00 13.63 166 TRP A O 1
ATOM 889 N N . GLY A 1 96 ? 34.721 59.015 -6.818 1.00 9.55 167 GLY A N 1
ATOM 890 C CA . GLY A 1 96 ? 35.572 59.071 -5.654 1.00 9.82 167 GLY A CA 1
ATOM 891 C C . GLY A 1 96 ? 34.802 58.640 -4.432 1.00 8.99 167 GLY A C 1
ATOM 892 O O . GLY A 1 96 ? 33.664 58.206 -4.524 1.00 8.70 167 GLY A O 1
ATOM 893 N N . PRO A 1 97 ? 35.434 58.742 -3.263 1.00 8.73 168 PRO A N 1
ATOM 894 C CA A PRO A 1 97 ? 34.817 58.356 -2.002 0.50 8.42 168 PRO A CA 1
ATOM 895 C CA B PRO A 1 97 ? 34.763 58.287 -2.055 0.50 9.10 168 PRO A CA 1
ATOM 896 C C . PRO A 1 97 ? 33.580 59.150 -1.621 1.00 7.93 168 PRO A C 1
ATOM 897 O O . PRO A 1 97 ? 33.415 60.301 -2.050 1.00 8.06 168 PRO A O 1
ATOM 904 N N . LEU A 1 98 ? 32.748 58.522 -0.797 1.00 7.08 169 LEU A N 1
ATOM 905 C CA . LEU A 1 98 ? 31.608 59.114 -0.144 1.00 7.13 169 LEU A CA 1
ATOM 906 C C . LEU A 1 98 ? 31.809 58.961 1.360 1.00 6.36 169 LEU A C 1
ATOM 907 O O . LEU A 1 98 ? 32.519 58.066 1.811 1.00 6.91 169 LEU A O 1
ATOM 912 N N . TRP A 1 99 ? 31.154 59.818 2.132 1.00 6.69 170 TRP A N 1
ATOM 913 C CA . TRP A 1 99 ? 31.118 59.648 3.580 1.00 6.23 170 TRP A CA 1
ATOM 914 C C . TRP A 1 99 ? 29.871 60.353 4.097 1.00 6.28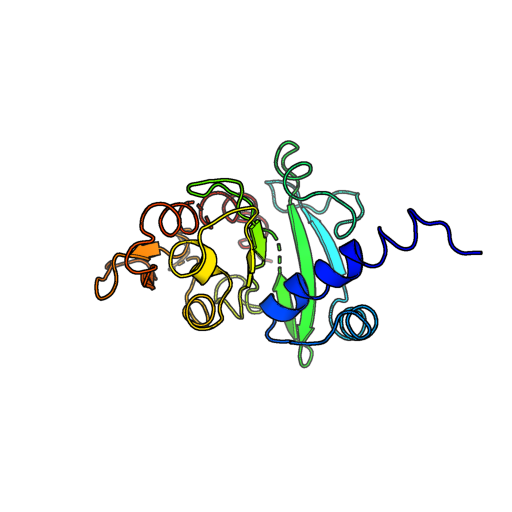 170 TRP A C 1
ATOM 915 O O . TRP A 1 99 ? 29.084 60.900 3.329 1.00 6.79 170 TRP A O 1
ATOM 926 N N . GLY A 1 100 ? 29.665 60.352 5.410 1.00 6.55 171 GLY A N 1
ATOM 927 C CA . GLY A 1 100 ? 28.519 61.007 5.973 1.00 6.90 171 GLY A CA 1
ATOM 928 C C . GLY A 1 100 ? 28.311 60.612 7.414 1.00 6.14 171 GLY A C 1
ATOM 929 O O . GLY A 1 100 ? 29.154 59.936 8.018 1.00 6.03 171 GLY A O 1
ATOM 930 N N . TYR A 1 101 ? 27.190 61.057 7.948 1.00 6.27 172 TYR A N 1
ATOM 931 C CA . TYR A 1 101 ? 26.778 60.746 9.314 1.00 6.52 172 TYR A CA 1
ATOM 932 C C . TYR A 1 101 ? 25.279 60.514 9.319 1.00 6.01 172 TYR A C 1
ATOM 933 O O . TYR A 1 101 ? 24.544 61.168 8.570 1.00 7.07 172 TYR A O 1
ATOM 942 N N . ILE A 1 102 ? 24.827 59.615 10.176 1.00 6.15 173 ILE A N 1
ATOM 943 C CA A ILE A 1 102 ? 23.406 59.381 10.327 0.80 6.56 173 ILE A CA 1
ATOM 944 C CA B ILE A 1 102 ? 23.407 59.305 10.330 0.20 6.34 173 ILE A CA 1
ATOM 945 C C . ILE A 1 102 ? 23.112 59.215 11.811 1.00 5.82 173 ILE A C 1
ATOM 946 O O . ILE A 1 102 ? 23.886 58.580 12.533 1.00 6.82 173 ILE A O 1
ATOM 955 N N . SER A 1 103 ? 22.024 59.833 12.257 1.00 5.90 174 SER A N 1
ATOM 956 C CA . SER A 1 103 ? 21.661 59.763 13.660 1.00 6.16 174 SER A CA 1
ATOM 957 C C . SER A 1 103 ? 20.353 59.006 13.820 1.00 5.86 174 SER A C 1
ATOM 958 O O . SER A 1 103 ? 19.472 59.058 12.952 1.00 6.63 174 SER A O 1
ATOM 961 N N . VAL A 1 104 ? 20.227 58.329 14.957 1.00 6.17 175 VAL A N 1
ATOM 962 C CA . VAL A 1 104 ? 19.006 57.656 15.326 1.00 6.19 175 VAL A CA 1
ATOM 963 C C . VAL A 1 104 ? 18.509 58.147 16.686 1.00 6.67 175 VAL A C 1
ATOM 964 O O . VAL A 1 104 ? 19.272 58.646 17.524 1.00 7.21 175 VAL A O 1
ATOM 968 N N . ASP A 1 105 ? 17.206 57.987 16.859 1.00 6.98 176 ASP A N 1
ATOM 969 C CA . ASP A 1 105 ? 16.513 58.277 18.093 1.00 7.48 176 ASP A CA 1
ATOM 970 C C . ASP A 1 105 ? 16.947 57.315 19.202 1.00 7.69 176 ASP A C 1
ATOM 971 O O . ASP A 1 105 ? 17.727 56.386 18.993 1.00 7.66 176 ASP A O 1
ATOM 976 N N . SER A 1 106 ? 16.402 57.521 20.395 1.00 8.31 177 SER A N 1
ATOM 977 C CA A SER A 1 106 ? 16.798 56.718 21.550 0.70 9.13 177 SER A CA 1
ATOM 978 C CA B SER A 1 106 ? 16.759 56.729 21.569 0.30 9.31 177 SER A CA 1
ATOM 979 C C . SER A 1 106 ? 16.448 55.240 21.406 1.00 8.83 177 SER A C 1
ATOM 980 O O . SER A 1 106 ? 17.026 54.404 22.100 1.00 10.14 177 SER A O 1
ATOM 985 N N . ASP A 1 107 ? 15.525 54.913 20.498 1.00 8.37 178 ASP A N 1
ATOM 986 C CA . ASP A 1 107 ? 15.198 53.511 20.195 1.00 8.22 178 ASP A CA 1
ATOM 987 C C . ASP A 1 107 ? 16.296 52.786 19.393 1.00 7.98 178 ASP A C 1
ATOM 988 O O . ASP A 1 107 ? 16.171 51.599 19.120 1.00 8.31 178 ASP A O 1
ATOM 993 N N . LYS A 1 108 ? 17.353 53.499 19.002 1.00 7.47 179 LYS A N 1
ATOM 994 C CA . LYS A 1 108 ? 18.469 52.895 18.269 1.00 7.56 179 LYS A CA 1
ATOM 995 C C . LYS A 1 108 ? 17.974 52.234 16.974 1.00 7.52 179 LYS A C 1
ATOM 996 O O . LYS A 1 108 ? 18.504 51.213 16.543 1.00 9.38 179 LYS A O 1
ATOM 1002 N N . ASN A 1 109 ? 17.019 52.892 16.315 1.00 7.01 180 ASN A N 1
ATOM 1003 C CA . ASN A 1 109 ? 16.397 52.330 15.121 1.00 6.99 180 ASN A CA 1
ATOM 1004 C C . ASN A 1 109 ? 15.874 53.391 14.153 1.00 6.91 180 ASN A C 1
ATOM 1005 O O . ASN A 1 109 ? 16.170 53.347 12.954 1.00 7.43 180 ASN A O 1
ATOM 1010 N N . THR A 1 110 ? 15.091 54.329 14.680 1.00 7.11 181 THR A N 1
ATOM 1011 C CA . THR A 1 110 ? 14.450 55.342 13.872 1.00 6.88 181 THR A CA 1
ATOM 1012 C C . THR A 1 110 ? 15.424 56.467 13.573 1.00 6.99 181 THR A C 1
ATOM 1013 O O . THR A 1 110 ? 15.993 57.069 14.473 1.00 7.84 181 THR A O 1
ATOM 1017 N N . ILE A 1 111 ? 15.605 56.783 12.299 1.00 6.76 182 ILE A N 1
ATOM 1018 C CA . ILE A 1 111 ? 16.533 57.818 11.892 1.00 6.49 182 ILE A CA 1
ATOM 1019 C C . ILE A 1 111 ? 15.996 59.199 12.233 1.00 6.74 182 ILE A C 1
ATOM 1020 O O . ILE A 1 111 ? 14.845 59.541 11.948 1.00 7.82 182 ILE A O 1
ATOM 1025 N N . TYR A 1 112 ? 16.861 60.011 12.838 1.00 6.42 183 TYR A N 1
ATOM 1026 C CA . TYR A 1 112 ? 16.560 61.380 13.247 1.00 7.00 183 TYR A CA 1
ATOM 1027 C C . TYR A 1 112 ? 17.065 62.405 12.203 1.00 6.48 183 TYR A C 1
ATOM 1028 O O . TYR A 1 112 ? 16.410 63.435 11.956 1.00 7.55 183 TYR A O 1
ATOM 1037 N N . GLY A 1 113 ? 18.196 62.126 11.572 1.00 7.04 184 GLY A N 1
ATOM 1038 C CA . GLY A 1 113 ? 18.734 63.003 10.533 1.00 6.50 184 GLY A CA 1
ATOM 1039 C C . GLY A 1 113 ? 19.906 62.337 9.858 1.00 6.02 184 GLY A C 1
ATOM 1040 O O . GLY A 1 113 ? 20.362 61.278 10.276 1.00 6.64 184 GLY A O 1
ATOM 1041 N N . ALA A 1 114 ? 20.434 62.995 8.827 1.00 6.04 185 ALA A N 1
ATOM 1042 C CA . ALA A 1 114 ? 21.502 62.443 8.017 1.00 6.50 185 ALA A CA 1
ATOM 1043 C C . ALA A 1 114 ? 22.225 63.557 7.279 1.00 6.18 185 ALA A C 1
ATOM 1044 O O . ALA A 1 114 ? 21.641 64.613 7.009 1.00 7.38 185 ALA A O 1
ATOM 1046 N N . ASP A 1 115 ? 23.479 63.289 6.930 1.00 6.20 186 ASP A N 1
ATOM 1047 C CA . ASP A 1 115 ? 24.297 64.195 6.125 1.00 5.85 186 ASP A CA 1
ATOM 1048 C C . ASP A 1 115 ? 25.209 63.338 5.267 1.00 6.47 186 ASP A C 1
ATOM 1049 O O . ASP A 1 115 ? 25.820 62.400 5.783 1.00 6.99 186 ASP A O 1
ATOM 1054 N N . PHE A 1 116 ? 25.338 63.685 3.986 1.00 6.09 187 PHE A N 1
ATOM 1055 C CA . PHE A 1 116 ? 26.197 62.941 3.076 1.00 6.11 187 PHE A CA 1
ATOM 1056 C C . PHE A 1 116 ? 27.166 63.886 2.385 1.00 6.88 187 PHE A C 1
ATOM 1057 O O . PHE A 1 116 ? 26.777 64.978 1.959 1.00 7.82 187 PHE A O 1
ATOM 1065 N N . SER A 1 117 ? 28.380 63.386 2.191 1.00 6.95 188 SER A N 1
ATOM 1066 C CA . SER A 1 117 ? 29.458 64.124 1.581 1.00 7.15 188 SER A CA 1
ATOM 1067 C C . SER A 1 117 ? 30.174 63.273 0.539 1.00 7.45 188 SER A C 1
ATOM 1068 O O . SER A 1 117 ? 30.031 62.052 0.485 1.00 7.51 188 SER A O 1
ATOM 1071 N N . HIS A 1 118 ? 30.988 63.932 -0.276 1.00 7.81 189 HIS A N 1
ATOM 1072 C CA . HIS A 1 118 ? 31.711 63.248 -1.335 1.00 7.85 189 HIS A CA 1
ATOM 1073 C C . HIS A 1 118 ? 32.922 64.058 -1.753 1.00 8.72 189 HIS A C 1
ATOM 1074 O O . HIS A 1 118 ? 32.995 65.273 -1.559 1.00 9.55 189 HIS A O 1
ATOM 1081 N N . GLN A 1 119 ? 33.867 63.360 -2.353 1.00 8.97 190 GLN A N 1
ATOM 1082 C CA A GLN A 1 119 ? 35.108 63.963 -2.827 0.67 10.70 190 GLN A CA 1
ATOM 1083 C CA B GLN A 1 119 ? 35.102 63.982 -2.804 0.33 10.31 190 GLN A CA 1
ATOM 1084 C C . GLN A 1 119 ? 34.998 64.626 -4.181 1.00 10.65 190 GLN A C 1
ATOM 1085 O O . GLN A 1 119 ? 35.582 65.680 -4.400 1.00 12.85 190 GLN A O 1
ATOM 1096 N N . GLY A 1 120 ? 34.293 63.986 -5.104 1.00 9.93 191 GLY A N 1
ATOM 1097 C CA . GLY A 1 120 ? 34.276 64.463 -6.479 1.00 10.85 191 GLY A CA 1
ATOM 1098 C C . GLY A 1 120 ? 33.099 64.060 -7.324 1.00 8.90 191 GLY A C 1
ATOM 1099 O O . GLY A 1 120 ? 33.241 63.900 -8.541 1.00 9.52 191 GLY A O 1
ATOM 1100 N N . GLU A 1 121 ? 31.931 63.913 -6.698 1.00 8.20 192 GLU A N 1
ATOM 1101 C CA . GLU A 1 121 ? 30.730 63.602 -7.480 1.00 7.41 192 GLU A CA 1
ATOM 1102 C C . GLU A 1 121 ? 30.274 64.831 -8.275 1.00 7.71 192 GLU A C 1
ATOM 1103 O O . GLU A 1 121 ? 30.633 65.965 -7.967 1.00 8.49 192 GLU A O 1
ATOM 1109 N N . THR A 1 122 ? 29.472 64.585 -9.293 1.00 7.38 193 THR A N 1
ATOM 1110 C CA . THR A 1 122 ? 29.154 65.615 -10.284 1.00 7.46 193 THR A CA 1
ATOM 1111 C C . THR A 1 122 ? 28.006 66.527 -9.881 1.00 7.57 193 THR A C 1
ATOM 1112 O O . THR A 1 122 ? 26.927 66.051 -9.571 1.00 7.68 193 THR A O 1
ATOM 1116 N N . PRO A 1 123 ? 28.234 67.854 -9.929 1.00 7.98 194 PRO A N 1
ATOM 1117 C CA . PRO A 1 123 ? 27.148 68.819 -9.674 1.00 8.67 194 PRO A CA 1
ATOM 1118 C C . PRO A 1 123 ? 25.909 68.515 -10.499 1.00 8.47 194 PRO A C 1
ATOM 1119 O O . PRO A 1 123 ? 25.994 68.292 -11.720 1.00 8.85 194 PRO A O 1
ATOM 1123 N N . GLY A 1 124 ? 24.767 68.486 -9.821 1.00 8.04 195 GLY A N 1
ATOM 1124 C CA . GLY A 1 124 ? 23.499 68.219 -10.475 1.00 8.82 195 GLY A CA 1
ATOM 1125 C C . GLY A 1 124 ? 23.141 66.758 -10.644 1.00 8.92 195 GLY A C 1
ATOM 1126 O O . GLY A 1 124 ? 22.001 66.456 -10.998 1.00 10.62 195 GLY A O 1
ATOM 1127 N N . LEU A 1 125 ? 24.109 65.870 -10.386 1.00 7.87 196 LEU A N 1
ATOM 1128 C CA . LEU A 1 125 ? 23.921 64.432 -10.528 1.00 8.11 196 LEU A CA 1
ATOM 1129 C C . LEU A 1 125 ? 24.330 63.806 -9.197 1.00 7.47 196 LEU A C 1
ATOM 1130 O O . LEU A 1 125 ? 23.671 64.059 -8.190 1.00 8.12 196 LEU A O 1
ATOM 1135 N N . GLY A 1 126 ? 25.414 63.041 -9.144 1.00 7.42 197 GLY A N 1
ATOM 1136 C CA . GLY A 1 126 ? 25.791 62.407 -7.882 1.00 7.45 197 GLY A CA 1
ATOM 1137 C C . GLY A 1 126 ? 26.001 63.353 -6.712 1.00 7.28 197 GLY A C 1
ATOM 1138 O O . GLY A 1 126 ? 25.773 62.967 -5.571 1.00 7.81 197 GLY A O 1
ATOM 1139 N N . ALA A 1 127 ? 26.423 64.588 -6.977 1.00 7.15 198 ALA A N 1
ATOM 1140 C CA . ALA A 1 127 ? 26.662 65.545 -5.897 1.00 7.64 198 ALA A CA 1
ATOM 1141 C C . ALA A 1 127 ? 25.388 65.950 -5.154 1.00 7.48 198 ALA A C 1
ATOM 1142 O O . ALA A 1 127 ? 25.465 66.523 -4.067 1.00 8.15 198 ALA A O 1
ATOM 1144 N N . GLU A 1 128 ? 24.224 65.640 -5.725 1.00 7.35 199 GLU A N 1
ATOM 1145 C CA . GLU A 1 128 ? 22.952 65.979 -5.093 1.00 7.90 199 GLU A CA 1
ATOM 1146 C C . GLU A 1 128 ? 22.717 65.229 -3.788 1.00 7.19 199 GLU A C 1
ATOM 1147 O O . GLU A 1 128 ? 21.829 65.612 -3.031 1.00 7.71 199 GLU A O 1
ATOM 1153 N N . ILE A 1 129 ? 23.515 64.208 -3.495 1.00 6.93 200 ILE A N 1
ATOM 1154 C CA . ILE A 1 129 ? 23.370 63.522 -2.212 1.00 6.67 200 ILE A CA 1
ATOM 1155 C C . ILE A 1 129 ? 23.641 64.447 -1.026 1.00 6.90 200 ILE A C 1
ATOM 1156 O O . ILE A 1 129 ? 23.209 64.169 0.080 1.00 7.32 200 ILE A O 1
ATOM 1161 N N . SER A 1 130 ? 24.402 65.514 -1.255 1.00 6.71 201 SER A N 1
ATOM 1162 C CA . SER A 1 130 ? 24.746 66.459 -0.200 1.00 7.49 201 SER A CA 1
ATOM 1163 C C . SER A 1 130 ? 23.677 67.506 0.082 1.00 8.14 201 SER A C 1
ATOM 1164 O O . SER A 1 130 ? 23.866 68.345 0.950 1.00 10.51 201 SER A O 1
ATOM 1167 N N . LYS A 1 131 ? 22.545 67.426 -0.597 1.00 7.97 202 LYS A N 1
ATOM 1168 C CA A LYS A 1 131 ? 21.471 68.398 -0.454 0.80 8.71 202 LYS A CA 1
ATOM 1169 C CA B LYS A 1 131 ? 21.480 68.403 -0.436 0.20 8.13 202 LYS A CA 1
ATOM 1170 C C . LYS A 1 131 ? 20.362 67.873 0.447 1.00 7.87 202 LYS A C 1
ATOM 1171 O O . LYS A 1 131 ? 20.062 66.670 0.452 1.00 8.06 202 LYS A O 1
ATOM 1180 N N . PRO A 1 132 ? 19.686 68.773 1.180 1.00 8.55 203 PRO A N 1
ATOM 1181 C CA . PRO A 1 132 ? 18.587 68.335 2.050 1.00 9.62 203 PRO A CA 1
ATOM 1182 C C . PRO A 1 132 ? 17.461 67.612 1.324 1.00 9.43 203 PRO A C 1
ATOM 1183 O O . PRO A 1 132 ? 16.813 66.749 1.926 1.00 10.19 203 PRO A O 1
ATOM 1187 N N . VAL A 1 133 ? 17.185 67.936 0.066 1.00 9.87 204 VAL A N 1
ATOM 1188 C CA A VAL A 1 133 ? 16.104 67.233 -0.629 0.50 11.23 204 VAL A CA 1
ATOM 1189 C CA B VAL A 1 133 ? 16.133 67.227 -0.676 0.50 11.32 204 VAL A CA 1
ATOM 1190 C C . VAL A 1 133 ? 16.373 65.721 -0.619 1.00 10.33 204 VAL A C 1
ATOM 1191 O O . VAL A 1 133 ? 15.432 64.924 -0.558 1.00 11.81 204 VAL A O 1
ATOM 1198 N N . PHE A 1 134 ? 17.642 65.320 -0.652 1.00 8.87 205 PHE A N 1
ATOM 1199 C CA . PHE A 1 134 ? 17.981 63.914 -0.568 1.00 8.14 205 PHE A CA 1
ATOM 1200 C C . PHE A 1 134 ? 18.004 63.396 0.876 1.00 7.32 205 PHE A C 1
ATOM 1201 O O . PHE A 1 134 ? 17.344 62.417 1.210 1.00 8.30 205 PHE A O 1
ATOM 1209 N N . SER A 1 135 ? 18.742 64.079 1.739 1.00 7.24 206 SER A N 1
ATOM 1210 C CA . SER A 1 135 ? 18.951 63.551 3.090 1.00 7.73 206 SER A CA 1
ATOM 1211 C C . SER A 1 135 ? 17.707 63.602 3.974 1.00 7.32 206 SER A C 1
ATOM 1212 O O . SER A 1 135 ? 17.536 62.752 4.843 1.00 8.01 206 SER A O 1
ATOM 1215 N N . ASN A 1 136 ? 16.826 64.576 3.743 1.00 7.44 207 ASN A N 1
ATOM 1216 C CA . ASN A 1 136 ? 15.636 64.698 4.583 1.00 7.67 207 ASN A CA 1
ATOM 1217 C C . ASN A 1 136 ? 14.726 63.489 4.492 1.00 7.64 207 ASN A C 1
ATOM 1218 O O . ASN A 1 136 ? 13.985 63.211 5.435 1.00 8.86 207 ASN A O 1
ATOM 1223 N N . GLU A 1 137 ? 14.778 62.751 3.386 1.00 7.67 208 GLU A N 1
ATOM 1224 C CA A GLU A 1 137 ? 13.927 61.589 3.189 0.50 7.73 208 GLU A CA 1
ATOM 1225 C CA B GLU A 1 137 ? 13.869 61.618 3.238 0.50 8.06 208 GLU A CA 1
ATOM 1226 C C . GLU A 1 137 ? 14.220 60.460 4.169 1.00 7.70 208 GLU A C 1
ATOM 1227 O O . GLU A 1 137 ? 13.369 59.587 4.391 1.00 8.69 208 GLU A O 1
ATOM 1238 N N . PHE A 1 138 ? 15.430 60.444 4.739 1.00 7.55 209 PHE A N 1
ATOM 1239 C CA . PHE A 1 138 ? 15.783 59.392 5.686 1.00 7.79 209 PHE A CA 1
ATOM 1240 C C . PHE A 1 138 ? 15.103 59.548 7.041 1.00 7.45 209 PHE A C 1
ATOM 1241 O O . PHE A 1 138 ? 14.963 58.584 7.781 1.00 7.39 209 PHE A O 1
ATOM 1249 N N . LYS A 1 139 ? 14.677 60.757 7.376 1.00 7.96 210 LYS A N 1
ATOM 1250 C CA . LYS A 1 139 ? 14.064 61.005 8.671 1.00 8.18 210 LYS A CA 1
ATOM 1251 C C . LYS A 1 139 ? 12.833 60.135 8.855 1.00 7.93 210 LYS A C 1
ATOM 1252 O O . LYS A 1 139 ? 11.962 60.104 7.995 1.00 9.31 210 LYS A O 1
ATOM 1258 N N . GLY A 1 140 ? 12.773 59.432 9.977 1.00 7.58 211 GLY A N 1
ATOM 1259 C CA . GLY A 1 140 ? 11.635 58.584 10.286 1.00 8.13 211 GLY A CA 1
ATOM 1260 C C . GLY A 1 140 ? 11.735 57.167 9.763 1.00 7.88 211 GLY A C 1
ATOM 1261 O O . GLY A 1 140 ? 10.934 56.323 10.128 1.00 9.46 211 GLY A O 1
ATOM 1262 N N . LYS A 1 141 ? 12.700 56.901 8.882 1.00 7.55 212 LYS A N 1
ATOM 1263 C CA A LYS A 1 141 ? 12.903 55.549 8.376 0.80 7.28 212 LYS A CA 1
ATOM 1264 C CA B LYS A 1 141 ? 12.935 55.552 8.368 0.20 7.52 212 LYS A CA 1
ATOM 1265 C C . LYS A 1 141 ? 13.631 54.725 9.442 1.00 7.23 212 LYS A C 1
ATOM 1266 O O . LYS A 1 141 ? 14.321 55.279 10.293 1.00 8.53 212 LYS A O 1
ATOM 1277 N N . LYS A 1 142 ? 13.455 53.411 9.386 1.00 6.98 213 LYS A N 1
ATOM 1278 C CA . LYS A 1 142 ? 14.013 52.498 10.366 1.00 7.14 213 LYS A CA 1
ATOM 1279 C C . LYS A 1 142 ? 15.064 51.593 9.744 1.00 7.02 213 LYS A C 1
ATOM 1280 O O . LYS A 1 142 ? 14.909 51.101 8.630 1.00 8.25 213 LYS A O 1
ATOM 1286 N N . ILE A 1 143 ? 16.124 51.349 10.509 1.00 6.90 214 ILE A N 1
ATOM 1287 C CA A ILE A 1 143 ? 17.236 50.496 10.089 0.25 7.57 214 ILE A CA 1
ATOM 1288 C CA B ILE A 1 143 ? 17.178 50.503 9.970 0.25 6.81 214 ILE A CA 1
ATOM 1289 C CA C ILE A 1 143 ? 17.245 50.494 10.125 0.50 7.64 214 ILE A CA 1
ATOM 1290 C C . ILE A 1 143 ? 16.933 49.009 10.276 1.00 6.59 214 ILE A C 1
ATOM 1291 O O . ILE A 1 143 ? 17.466 48.164 9.543 1.00 7.56 214 ILE A O 1
ATOM 1304 N N . PHE A 1 144 ? 16.103 48.692 11.265 1.00 7.12 215 PHE A N 1
ATOM 1305 C CA . PHE A 1 144 ? 15.711 47.340 11.588 1.00 7.50 215 PHE A CA 1
ATOM 1306 C C . PHE A 1 144 ? 14.223 47.162 11.329 1.00 7.95 215 PHE A C 1
ATOM 1307 O O . PHE A 1 144 ? 13.419 48.034 11.681 1.00 9.54 215 PHE A O 1
ATOM 1328 N N . SER A 1 146 ? 11.340 44.849 12.420 1.00 12.90 217 SER A N 1
ATOM 1329 C CA A SER A 1 146 ? 10.947 43.856 13.414 0.35 15.06 217 SER A CA 1
ATOM 1330 C CA B SER A 1 146 ? 10.967 43.927 13.500 0.35 14.62 217 SER A CA 1
ATOM 1331 C CA C SER A 1 146 ? 10.957 43.882 13.447 0.30 15.01 217 SER A CA 1
ATOM 1332 C C . SER A 1 146 ? 12.160 43.082 13.940 1.00 14.08 217 SER A C 1
ATOM 1333 O O . SER A 1 146 ? 12.135 41.834 13.979 1.00 15.56 217 SER A O 1
ATOM 1340 N N . GLY A 1 147 ? 13.205 43.801 14.311 1.00 12.65 218 GLY A N 1
ATOM 1341 C CA . GLY A 1 147 ? 14.396 43.200 14.845 1.00 12.42 218 GLY A CA 1
ATOM 1342 C C . GLY A 1 147 ? 15.488 42.815 13.882 1.00 11.85 218 GLY A C 1
ATOM 1343 O O . GLY A 1 147 ? 16.615 42.571 14.304 1.00 14.18 218 GLY A O 1
ATOM 1344 N N . GLU A 1 148 ? 15.163 42.759 12.592 1.00 11.08 219 GLU A N 1
ATOM 1345 C CA . GLU A 1 148 ? 16.095 42.303 11.569 1.00 11.68 219 GLU A CA 1
ATOM 1346 C C . GLU A 1 148 ? 16.800 43.497 10.923 1.00 10.38 219 GLU A C 1
ATOM 1347 O O . GLU A 1 148 ? 16.151 44.394 10.391 1.00 9.52 219 GLU A O 1
ATOM 1353 N N . PHE A 1 149 ? 18.125 43.508 10.959 1.00 10.14 220 PHE A N 1
ATOM 1354 C CA . PHE A 1 149 ? 18.902 44.565 10.316 1.00 9.57 220 PHE A CA 1
ATOM 1355 C C . PHE A 1 149 ? 18.696 44.550 8.807 1.00 9.11 220 PHE A C 1
ATOM 1356 O O . PHE A 1 149 ? 18.961 43.532 8.153 1.00 10.53 220 PHE A O 1
ATOM 1364 N N . LYS A 1 150 ? 18.223 45.662 8.248 1.00 8.12 221 LYS A N 1
ATOM 1365 C CA . LYS A 1 150 ? 18.073 45.780 6.800 1.00 8.15 221 LYS A CA 1
ATOM 1366 C C . LYS A 1 150 ? 18.741 47.008 6.210 1.00 7.38 221 LYS A C 1
ATOM 1367 O O . LYS A 1 150 ? 19.101 47.010 5.037 1.00 8.13 221 LYS A O 1
ATOM 1373 N N . SER A 1 151 ? 18.887 48.068 7.005 1.00 7.36 222 SER A N 1
ATOM 1374 C CA . SER A 1 151 ? 19.292 49.375 6.482 1.00 6.99 222 SER A CA 1
ATOM 1375 C C . SER A 1 151 ? 18.155 49.925 5.582 1.00 6.32 222 SER A C 1
ATOM 1376 O O . SER A 1 151 ? 17.107 49.291 5.403 1.00 7.19 222 SER A O 1
ATOM 1379 N N . VAL A 1 152 ? 18.388 51.106 5.032 1.00 6.63 223 VAL A N 1
ATOM 1380 C CA . VAL A 1 152 ? 17.412 51.813 4.210 1.00 6.65 223 VAL A CA 1
ATOM 1381 C C . VAL A 1 152 ? 17.865 51.757 2.759 1.00 6.89 223 VAL A C 1
ATOM 1382 O O . VAL A 1 152 ? 18.994 52.120 2.433 1.00 8.22 223 VAL A O 1
ATOM 1386 N N . ALA A 1 153 ? 16.975 51.277 1.891 1.00 7.22 224 ALA A N 1
ATOM 1387 C CA . ALA A 1 153 ? 17.281 51.182 0.462 1.00 7.94 224 ALA A CA 1
ATOM 1388 C C . ALA A 1 153 ? 17.185 52.529 -0.229 1.00 7.75 224 ALA A C 1
ATOM 1389 O O . ALA A 1 153 ? 16.413 53.389 0.181 1.00 8.61 224 ALA A O 1
ATOM 1391 N N . VAL A 1 154 ? 17.961 52.686 -1.297 1.00 8.03 225 VAL A N 1
ATOM 1392 C CA . VAL A 1 154 ? 17.875 53.860 -2.159 1.00 8.55 225 VAL A CA 1
ATOM 1393 C C . VAL A 1 154 ? 17.395 53.335 -3.514 1.00 9.61 225 VAL A C 1
ATOM 1394 O O . VAL A 1 154 ? 18.085 52.541 -4.142 1.00 12.02 225 VAL A O 1
ATOM 1398 N N . VAL A 1 155 ? 16.199 53.731 -3.922 1.00 10.61 226 VAL A N 1
ATOM 1399 C CA . VAL A 1 155 ? 15.556 53.174 -5.113 1.00 11.52 226 VAL A CA 1
ATOM 1400 C C . VAL A 1 155 ? 15.537 54.157 -6.272 1.00 12.43 226 VAL A C 1
ATOM 1401 O O . VAL A 1 155 ? 15.816 55.336 -6.107 1.00 12.39 226 VAL A O 1
ATOM 1405 N N . LYS A 1 156 ? 15.239 53.655 -7.465 1.00 13.64 227 LYS A N 1
ATOM 1406 C CA . LYS A 1 156 ? 15.066 54.545 -8.601 1.00 15.25 227 LYS A CA 1
ATOM 1407 C C . LYS A 1 156 ? 13.840 55.396 -8.285 1.00 16.28 227 LYS A C 1
ATOM 1408 O O . LYS A 1 156 ? 12.866 54.881 -7.746 1.00 17.17 227 LYS A O 1
ATOM 1411 N N A PRO A 1 157 ? 13.920 56.716 -8.547 0.50 15.93 228 PRO A N 1
ATOM 1412 N N B PRO A 1 157 ? 13.837 56.688 -8.651 0.50 16.86 228 PRO A N 1
ATOM 1413 C CA A PRO A 1 157 ? 12.864 57.664 -8.173 0.50 16.13 228 PRO A CA 1
ATOM 1414 C CA B PRO A 1 157 ? 12.556 57.336 -8.384 0.50 18.22 228 PRO A CA 1
ATOM 1415 C C A PRO A 1 157 ? 11.435 57.189 -8.465 0.50 15.29 228 PRO A C 1
ATOM 1416 C C B PRO A 1 157 ? 11.425 56.610 -9.125 0.50 18.87 228 PRO A C 1
ATOM 1417 O O A PRO A 1 157 ? 11.133 56.765 -9.577 0.50 15.27 228 PRO A O 1
ATOM 1418 O O B PRO A 1 157 ? 11.586 56.219 -10.284 0.50 19.19 228 PRO A O 1
ATOM 1425 N N A GLY A 1 158 ? 10.572 57.248 -7.459 0.50 15.06 229 GLY A N 1
ATOM 1426 N N B GLY A 1 158 ? 10.313 56.388 -8.435 0.50 19.19 229 GLY A N 1
ATOM 1427 C CA A GLY A 1 158 ? 9.181 56.839 -7.623 0.50 15.34 229 GLY A CA 1
ATOM 1428 C CA B GLY A 1 158 ? 9.180 55.679 -9.012 0.50 19.49 229 GLY A CA 1
ATOM 1429 C C A GLY A 1 158 ? 8.894 55.369 -7.362 0.50 15.70 229 GLY A C 1
ATOM 1430 C C B GLY A 1 158 ? 9.100 54.243 -8.530 0.50 19.34 229 GLY A C 1
ATOM 1431 O O A GLY A 1 158 ? 7.731 54.958 -7.349 0.50 16.99 229 GLY A O 1
ATOM 1432 O O B GLY A 1 158 ? 8.039 53.622 -8.582 0.50 20.61 229 GLY A O 1
ATOM 1433 N N A LYS A 1 159 ? 9.931 54.560 -7.166 0.50 14.63 230 LYS A N 1
ATOM 1434 N N B LYS A 1 159 ? 10.223 53.713 -8.056 0.50 18.37 230 LYS A N 1
ATOM 1435 C CA A LYS A 1 159 ? 9.731 53.124 -6.942 0.50 14.28 230 LYS A CA 1
ATOM 1436 C CA B LYS A 1 159 ? 10.258 52.343 -7.558 0.50 17.01 230 LYS A CA 1
ATOM 1437 C C A LYS A 1 159 ? 9.590 52.784 -5.459 0.50 13.56 230 LYS A C 1
ATOM 1438 C C B LYS A 1 159 ? 10.055 52.313 -6.044 0.50 16.14 230 LYS A C 1
ATOM 1439 O O A LYS A 1 159 ? 9.614 53.669 -4.600 0.50 13.79 230 LYS A O 1
ATOM 1440 O O B LYS A 1 159 ? 10.032 53.338 -5.384 0.50 15.31 230 LYS A O 1
ATOM 1443 N N A SER A 1 160 ? 9.396 51.499 -5.176 0.50 14.04 231 SER A N 1
ATOM 1444 N N B SER A 1 160 ? 9.907 51.120 -5.493 0.50 15.73 231 SER A N 1
ATOM 1445 C CA A SER A 1 160 ? 9.264 51.031 -3.806 0.50 14.65 231 SER A CA 1
ATOM 1446 C CA B SER A 1 160 ? 9.684 50.984 -4.064 0.50 14.89 231 SER A CA 1
ATOM 1447 C C A SER A 1 160 ? 9.781 49.606 -3.606 0.50 14.24 231 SER A C 1
ATOM 1448 C C B SER A 1 160 ? 10.193 49.634 -3.644 0.50 13.74 231 SER A C 1
ATOM 1449 O O A SER A 1 160 ? 9.843 48.803 -4.535 0.50 15.14 231 SER A O 1
ATOM 1450 O O B SER A 1 160 ? 10.693 48.894 -4.480 0.50 13.52 231 SER A O 1
ATOM 1455 N N . VAL A 1 161 ? 10.112 49.326 -2.352 1.00 12.79 2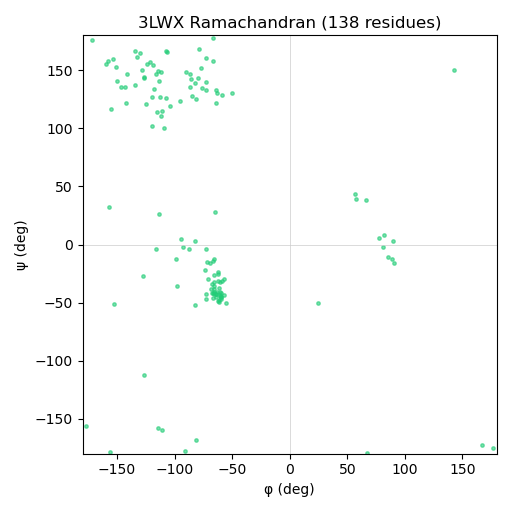32 VAL A N 1
ATOM 1456 C CA A VAL A 1 161 ? 10.563 48.035 -1.850 0.50 11.67 232 VAL A CA 1
ATOM 1457 C CA B VAL A 1 161 ? 10.480 47.994 -1.915 0.50 12.28 232 VAL A CA 1
ATOM 1458 C C . VAL A 1 161 ? 9.597 47.622 -0.740 1.00 10.70 232 VAL A C 1
ATOM 1459 O O . VAL A 1 161 ? 9.373 48.412 0.171 1.00 13.66 232 VAL A O 1
ATOM 1466 N N . ALA A 1 162 ? 9.036 46.420 -0.807 1.00 8.62 233 ALA A N 1
ATOM 1467 C CA . ALA A 1 162 ? 8.183 45.923 0.254 1.00 9.15 233 ALA A CA 1
ATOM 1468 C C . ALA A 1 162 ? 9.061 45.261 1.306 1.00 8.26 233 ALA A C 1
ATOM 1469 O O . ALA A 1 162 ? 9.997 44.527 0.987 1.00 9.61 233 ALA A O 1
ATOM 1471 N N . GLY A 1 163 ? 8.787 45.548 2.576 1.00 8.63 234 GLY A N 1
ATOM 1472 C CA . GLY A 1 163 ? 9.497 44.877 3.672 1.00 9.06 234 GLY A CA 1
ATOM 1473 C C . GLY A 1 163 ? 10.776 45.545 4.142 1.00 8.75 234 GLY A C 1
ATOM 1474 O O . GLY A 1 163 ? 11.466 45.001 4.999 1.00 10.43 234 GLY A O 1
ATOM 1475 N N . GLN A 1 164 ? 11.109 46.694 3.576 1.00 7.55 235 GLN A N 1
ATOM 1476 C CA . GLN A 1 164 ? 12.290 47.451 3.930 1.00 7.39 235 GLN A CA 1
ATOM 1477 C C . GLN A 1 164 ? 11.983 48.919 3.699 1.00 7.14 235 GLN A C 1
ATOM 1478 O O . GLN A 1 164 ? 11.310 49.246 2.723 1.00 8.42 235 GLN A O 1
ATOM 1484 N N . ASP A 1 165 ? 12.440 49.814 4.575 1.00 6.89 236 ASP A N 1
ATOM 1485 C CA A ASP A 1 165 ? 12.266 51.244 4.325 0.50 7.05 236 ASP A CA 1
ATOM 1486 C CA B ASP A 1 165 ? 12.253 51.234 4.326 0.50 6.99 236 ASP A CA 1
ATOM 1487 C C . ASP A 1 165 ? 13.182 51.675 3.184 1.00 6.95 236 ASP A C 1
ATOM 1488 O O . ASP A 1 165 ? 14.235 51.077 2.954 1.00 7.22 236 ASP A O 1
ATOM 1497 N N . TYR A 1 166 ? 12.771 52.717 2.475 1.00 7.39 237 TYR A N 1
ATOM 1498 C CA . TYR A 1 166 ? 13.505 53.163 1.311 1.00 7.70 237 TYR A CA 1
ATOM 1499 C C . TYR A 1 166 ? 13.278 54.643 1.074 1.00 7.84 237 TYR A C 1
ATOM 1500 O O . TYR A 1 166 ? 12.311 55.238 1.561 1.00 8.49 237 TYR A O 1
ATOM 1509 N N . VAL A 1 167 ? 14.207 55.232 0.320 1.00 8.02 238 VAL A N 1
ATOM 1510 C CA . VAL A 1 167 ? 14.103 56.608 -0.130 1.00 8.51 238 VAL A CA 1
ATOM 1511 C C . VAL A 1 167 ? 14.430 56.639 -1.606 1.00 8.66 238 VAL A C 1
ATOM 1512 O O . VAL A 1 167 ? 15.088 55.745 -2.139 1.00 8.71 238 VAL A O 1
ATOM 1516 N N . ASP A 1 168 ? 14.018 57.708 -2.273 1.00 9.42 239 ASP A N 1
ATOM 1517 C CA . ASP A 1 168 ? 14.388 57.907 -3.666 1.00 10.03 239 ASP A CA 1
ATOM 1518 C C . ASP A 1 168 ? 15.851 58.287 -3.839 1.00 9.36 239 ASP A C 1
ATOM 1519 O O . ASP A 1 168 ? 16.407 59.106 -3.094 1.00 10.64 239 ASP A O 1
ATOM 1524 N N . GLY A 1 169 ? 16.457 57.713 -4.863 1.00 9.62 240 GLY A N 1
ATOM 1525 C CA . GLY A 1 169 ? 17.777 58.129 -5.305 1.00 9.55 240 GLY A CA 1
ATOM 1526 C C . GLY A 1 169 ? 17.701 59.370 -6.190 1.00 10.12 240 GLY A C 1
ATOM 1527 O O . GLY A 1 169 ? 16.670 60.031 -6.314 1.00 12.32 240 GLY A O 1
ATOM 1528 N N . ILE A 1 170 ? 18.823 59.664 -6.817 1.00 9.85 241 ILE A N 1
ATOM 1529 C CA A ILE A 1 170 ? 18.986 60.847 -7.645 0.50 10.46 241 ILE A CA 1
ATOM 1530 C CA B ILE A 1 170 ? 18.971 60.842 -7.653 0.50 10.87 241 ILE A CA 1
ATOM 1531 C C . ILE A 1 170 ? 18.795 60.501 -9.112 1.00 11.12 241 ILE A C 1
ATOM 1532 O O . ILE A 1 170 ? 19.445 59.607 -9.626 1.00 10.24 241 ILE A O 1
ATOM 1541 N N . SER A 1 171 ? 17.910 61.223 -9.785 1.00 13.18 242 SER A N 1
ATOM 1542 C CA A SER A 1 171 ? 17.711 61.069 -11.218 0.40 13.67 242 SER A CA 1
ATOM 1543 C CA B SER A 1 171 ? 17.717 61.030 -11.219 0.40 14.30 242 SER A CA 1
ATOM 1544 C CA C SER A 1 171 ? 17.720 61.053 -11.223 0.20 13.32 242 SER A CA 1
ATOM 1545 C C . SER A 1 171 ? 19.029 61.338 -11.948 1.00 12.67 242 SER A C 1
ATOM 1546 O O . SER A 1 171 ? 19.637 62.395 -11.769 1.00 13.31 242 SER A O 1
ATOM 1553 N N . GLY A 1 172 ? 19.488 60.383 -12.746 1.00 12.37 243 GLY A N 1
ATOM 1554 C CA . GLY A 1 172 ? 20.740 60.540 -13.456 1.00 11.41 243 GLY A CA 1
ATOM 1555 C C . GLY A 1 172 ? 21.957 60.311 -12.581 1.00 10.68 243 GLY A C 1
ATOM 1556 O O . GLY A 1 172 ? 23.077 60.509 -13.049 1.00 11.02 243 GLY A O 1
ATOM 1557 N N . GLY A 1 173 ? 21.737 59.894 -11.329 1.00 10.29 244 GLY A N 1
ATOM 1558 C CA . GLY A 1 173 ? 22.808 59.626 -10.369 1.00 10.07 244 GLY A CA 1
ATOM 1559 C C . GLY A 1 173 ? 22.706 58.241 -9.789 1.00 10.59 244 GLY A C 1
ATOM 1560 O O . GLY A 1 173 ? 22.891 58.035 -8.585 1.00 9.87 244 GLY A O 1
ATOM 1561 N N A THR A 1 174 ? 22.423 57.260 -10.623 0.50 11.02 245 THR A N 1
ATOM 1562 N N B THR A 1 174 ? 22.453 57.274 -10.671 0.50 11.09 245 THR A N 1
ATOM 1563 C CA A THR A 1 174 ? 22.155 55.926 -10.090 0.50 11.61 245 THR A CA 1
ATOM 1564 C CA B THR A 1 174 ? 22.256 55.870 -10.292 0.50 12.00 245 THR A CA 1
ATOM 1565 C C A THR A 1 174 ? 23.388 55.236 -9.449 0.50 10.40 245 THR A C 1
ATOM 1566 C C B THR A 1 174 ? 23.390 55.297 -9.461 0.50 10.81 245 THR A C 1
ATOM 1567 O O A THR A 1 174 ? 23.235 54.576 -8.421 0.50 9.49 245 THR A O 1
ATOM 1568 O O B THR A 1 174 ? 23.185 54.798 -8.353 0.50 10.88 245 THR A O 1
ATOM 1575 N N . ILE A 1 175 ? 24.592 55.376 -10.015 1.00 10.54 246 ILE A N 1
ATOM 1576 C CA A ILE A 1 175 ? 25.753 54.743 -9.387 0.70 10.73 246 ILE A CA 1
ATOM 1577 C CA B ILE A 1 175 ? 25.782 54.795 -9.386 0.30 10.61 246 ILE A CA 1
ATOM 1578 C C . ILE A 1 175 ? 26.039 55.398 -8.015 1.00 9.13 246 ILE A C 1
ATOM 1579 O O . ILE A 1 175 ? 26.320 54.690 -7.048 1.00 8.87 246 ILE A O 1
ATOM 1588 N N . THR A 1 176 ? 25.946 56.724 -7.922 1.00 8.28 247 THR A N 1
ATOM 1589 C CA . THR A 1 176 ? 26.172 57.379 -6.646 1.00 7.34 247 THR A CA 1
ATOM 1590 C C . THR A 1 176 ? 25.094 56.960 -5.623 1.00 7.81 247 THR A C 1
ATOM 1591 O O . THR A 1 176 ? 25.394 56.727 -4.444 1.00 8.28 247 THR A O 1
ATOM 1595 N N . SER A 1 177 ? 23.843 56.899 -6.081 1.00 8.16 248 SER A N 1
ATOM 1596 C CA . SER A 1 177 ? 22.713 56.503 -5.228 1.00 8.22 248 SER A CA 1
ATOM 1597 C C . SER A 1 177 ? 22.907 55.090 -4.676 1.00 7.94 248 SER A C 1
ATOM 1598 O O . SER A 1 177 ? 22.667 54.830 -3.504 1.00 8.09 248 SER A O 1
ATOM 1601 N N . LYS A 1 178 ? 23.311 54.174 -5.548 1.00 8.37 249 LYS A N 1
ATOM 1602 C CA A LYS A 1 178 ? 23.665 52.802 -5.168 0.50 9.28 249 LYS A CA 1
ATOM 1603 C CA B LYS A 1 178 ? 23.617 52.815 -5.148 0.50 8.48 249 LYS A CA 1
ATOM 1604 C C . LYS A 1 178 ? 24.813 52.817 -4.167 1.00 8.03 249 LYS A C 1
ATOM 1605 O O . LYS A 1 178 ? 24.845 52.048 -3.213 1.00 8.21 249 LYS A O 1
ATOM 1615 N N . GLY A 1 179 ? 25.784 53.687 -4.402 1.00 8.05 250 GLY A N 1
ATOM 1616 C CA . GLY A 1 179 ? 26.904 53.832 -3.493 1.00 8.00 250 GLY A CA 1
ATOM 1617 C C . GLY A 1 179 ? 26.456 54.271 -2.105 1.00 7.03 250 GLY A C 1
ATOM 1618 O O . GLY A 1 179 ? 27.012 53.823 -1.107 1.00 7.21 250 GLY A O 1
ATOM 1619 N N . VAL A 1 180 ? 25.456 55.141 -2.026 1.00 6.93 251 VAL A N 1
ATOM 1620 C CA . VAL A 1 180 ? 24.893 55.535 -0.728 1.00 6.68 251 VAL A CA 1
ATOM 1621 C C . VAL A 1 180 ? 24.196 54.349 -0.064 1.00 6.50 251 VAL A C 1
ATOM 1622 O O . VAL A 1 180 ? 24.379 54.093 1.125 1.00 6.84 251 VAL A O 1
ATOM 1626 N N . ASP A 1 181 ? 23.381 53.621 -0.829 1.00 6.74 252 ASP A N 1
ATOM 1627 C CA . ASP A 1 181 ? 22.691 52.442 -0.305 1.00 6.91 252 ASP A CA 1
ATOM 1628 C C . ASP A 1 181 ? 23.717 51.457 0.294 1.00 6.58 252 ASP A C 1
ATOM 1629 O O . ASP A 1 181 ? 23.583 50.968 1.438 1.00 6.90 252 ASP A O 1
ATOM 1634 N N . GLU A 1 182 ? 24.752 51.158 -0.475 1.00 6.68 253 GLU A N 1
ATOM 1635 C CA . GLU A 1 182 ? 25.790 50.234 -0.039 1.00 6.76 253 GLU A CA 1
ATOM 1636 C C . GLU A 1 182 ? 26.565 50.786 1.152 1.00 6.79 253 GLU A C 1
ATOM 1637 O O . GLU A 1 182 ? 26.881 50.049 2.082 1.00 7.23 253 GLU A O 1
ATOM 1651 N N . LEU A 1 184 ? 25.495 52.857 3.456 1.00 6.56 255 LEU A N 1
ATOM 1652 C CA . LEU A 1 184 ? 24.669 52.743 4.645 1.00 6.91 255 LEU A CA 1
ATOM 1653 C C . LEU A 1 184 ? 24.694 51.314 5.181 1.00 6.25 255 LEU A C 1
ATOM 1654 O O . LEU A 1 184 ? 24.914 51.091 6.374 1.00 7.12 255 LEU A O 1
ATOM 1659 N N . PHE A 1 185 ? 24.448 50.351 4.310 1.00 6.56 256 PHE A N 1
ATOM 1660 C CA . PHE A 1 185 ?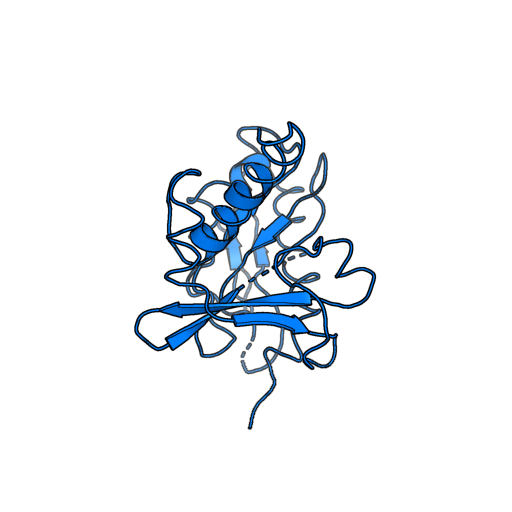 24.412 48.971 4.779 1.00 7.36 256 PHE A CA 1
ATOM 1661 C C . PHE A 1 185 ? 25.747 48.535 5.359 1.00 6.98 256 PHE A C 1
ATOM 1662 O O . PHE A 1 185 ? 25.821 47.965 6.448 1.00 7.54 256 PHE A O 1
ATOM 1670 N N . ASN A 1 186 ? 26.820 48.778 4.605 1.00 6.67 257 ASN A N 1
ATOM 1671 C CA . ASN A 1 186 ? 28.144 48.312 5.024 1.00 7.00 257 ASN A CA 1
ATOM 1672 C C . ASN A 1 186 ? 28.646 49.049 6.260 1.00 6.98 257 ASN A C 1
ATOM 1673 O O . ASN A 1 186 ? 29.232 48.447 7.152 1.00 8.57 257 ASN A O 1
ATOM 1678 N N . SER A 1 187 ? 28.376 50.342 6.330 1.00 6.53 258 SER A N 1
ATOM 1679 C CA . SER A 1 187 ? 28.849 51.125 7.474 1.00 6.90 258 SER A CA 1
ATOM 1680 C C . SER A 1 187 ? 28.040 50.798 8.729 1.00 7.13 258 SER A C 1
ATOM 1681 O O . SER A 1 187 ? 28.594 50.586 9.817 1.00 7.56 258 SER A O 1
ATOM 1684 N N . LEU A 1 188 ? 26.719 50.770 8.593 1.00 6.98 259 LEU A N 1
ATOM 1685 C CA . LEU A 1 188 ? 25.866 50.495 9.748 1.00 7.44 259 LEU A CA 1
ATOM 1686 C C . LEU A 1 188 ? 26.053 49.074 10.267 1.00 7.70 259 LEU A C 1
ATOM 1687 O O . LEU A 1 188 ? 25.858 48.822 11.461 1.00 8.20 259 LEU A O 1
ATOM 1692 N N . SER A 1 189 ? 26.465 48.143 9.400 1.00 8.13 260 SER A N 1
ATOM 1693 C CA A SER A 1 189 ? 26.699 46.761 9.828 0.57 8.82 260 SER A CA 1
ATOM 1694 C CA B SER A 1 189 ? 26.713 46.768 9.813 0.23 9.04 260 SER A CA 1
ATOM 1695 C CA C SER A 1 189 ? 26.682 46.765 9.839 0.20 9.04 260 SER A CA 1
ATOM 1696 C C . SER A 1 189 ? 27.673 46.728 11.004 1.00 8.84 260 SER A C 1
ATOM 1697 O O . SER A 1 189 ? 27.515 45.933 11.924 1.00 9.96 260 SER A O 1
ATOM 1704 N N . GLY A 1 190 ? 28.690 47.585 10.983 1.00 8.85 261 GLY A N 1
ATOM 1705 C CA . GLY A 1 190 ? 29.660 47.603 12.074 1.00 9.16 261 GLY A CA 1
ATOM 1706 C C . GLY A 1 190 ? 29.054 47.961 13.422 1.00 8.48 261 GLY A C 1
ATOM 1707 O O . GLY A 1 190 ? 29.507 47.488 14.457 1.00 9.99 261 GLY A O 1
ATOM 1708 N N . TYR A 1 191 ? 28.017 48.794 13.387 1.00 7.82 262 TYR A N 1
ATOM 1709 C CA . TYR A 1 191 ? 27.346 49.282 14.586 1.00 7.45 262 TYR A CA 1
ATOM 1710 C C . TYR A 1 191 ? 26.228 48.379 15.100 1.00 7.62 262 TYR A C 1
ATOM 1711 O O . TYR A 1 191 ? 25.646 48.681 16.134 1.00 8.29 262 TYR A O 1
ATOM 1720 N N . VAL A 1 192 ? 25.912 47.294 14.405 1.00 7.44 263 VAL A N 1
ATOM 1721 C CA . VAL A 1 192 ? 24.724 46.537 14.762 1.00 8.23 263 VAL A CA 1
ATOM 1722 C C . VAL A 1 192 ? 24.719 46.044 16.202 1.00 7.98 263 VAL A C 1
ATOM 1723 O O . VAL A 1 192 ? 23.695 46.181 16.881 1.00 8.55 263 VAL A O 1
ATOM 1727 N N . LYS A 1 193 ? 25.828 45.515 16.704 1.00 8.00 264 LYS A N 1
ATOM 1728 C CA A LYS A 1 193 ? 25.854 45.010 18.089 0.33 8.27 264 LYS A CA 1
ATOM 1729 C CA B LYS A 1 193 ? 25.788 45.009 18.076 0.33 8.14 264 LYS A CA 1
ATOM 1730 C CA C LYS A 1 193 ? 25.842 45.006 18.084 0.34 8.09 264 LYS A CA 1
ATOM 1731 C C . LYS A 1 193 ? 25.629 46.122 19.113 1.00 8.38 264 LYS A C 1
ATOM 1732 O O . LYS A 1 193 ? 24.982 45.907 20.127 1.00 9.98 264 LYS A O 1
ATOM 1748 N N . PHE A 1 194 ? 26.169 47.314 18.841 1.00 8.13 265 PHE A N 1
ATOM 1749 C CA . PHE A 1 194 ? 25.900 48.462 19.717 1.00 8.17 265 PHE A CA 1
ATOM 1750 C C . PHE A 1 194 ? 24.402 48.808 19.669 1.00 7.79 265 PHE A C 1
ATOM 1751 O O . PHE A 1 194 ? 23.764 49.031 20.692 1.00 8.36 265 PHE A O 1
ATOM 1759 N N . LEU A 1 195 ? 23.849 48.836 18.465 1.00 7.61 266 LEU A N 1
ATOM 1760 C CA . LEU A 1 195 ? 22.436 49.183 18.309 1.00 8.18 266 LEU A CA 1
ATOM 1761 C C . LEU A 1 195 ? 21.489 48.165 18.936 1.00 8.12 266 LEU A C 1
ATOM 1762 O O . LEU A 1 195 ? 20.415 48.565 19.394 1.00 9.56 266 LEU A O 1
ATOM 1767 N N . THR A 1 196 ? 21.861 46.884 18.947 1.00 8.17 267 THR A N 1
ATOM 1768 C CA . THR A 1 196 ? 20.984 45.861 19.513 1.00 8.62 267 THR A CA 1
ATOM 1769 C C . THR A 1 196 ? 21.263 45.573 20.994 1.00 9.05 267 THR A C 1
ATOM 1770 O O . THR A 1 196 ? 20.552 44.786 21.606 1.00 11.00 267 THR A O 1
ATOM 1774 N N . SER A 1 197 ? 22.270 46.220 21.579 1.00 8.82 268 SER A N 1
ATOM 1775 C CA . SER A 1 197 ? 22.618 45.984 22.979 1.00 8.99 268 SER A CA 1
ATOM 1776 C C . SER A 1 197 ? 21.432 46.425 23.834 1.00 8.94 268 SER A C 1
ATOM 1777 O O . SER A 1 197 ? 20.897 47.531 23.682 1.00 9.42 268 SER A O 1
ATOM 1780 N N . GLN A 1 198 ? 21.068 45.547 24.773 1.00 9.69 269 GLN A N 1
ATOM 1781 C CA A GLN A 1 198 ? 19.844 45.684 25.549 0.33 10.95 269 GLN A CA 1
ATOM 1782 C CA B GLN A 1 198 ? 19.854 45.654 25.525 0.67 10.93 269 GLN A CA 1
ATOM 1783 C C . GLN A 1 198 ? 19.999 45.124 26.946 1.00 10.12 269 GLN A C 1
ATOM 1784 O O . GLN A 1 198 ? 20.439 44.011 27.113 1.00 10.38 269 GLN A O 1
ATOM 1795 N N . ASN A 1 199 ? 19.630 45.909 27.958 1.00 9.09 270 ASN A N 1
ATOM 1796 C CA . ASN A 1 199 ? 19.599 45.405 29.334 1.00 9.14 270 ASN A CA 1
ATOM 1797 C C . ASN A 1 199 ? 18.473 44.404 29.522 1.00 8.87 270 ASN A C 1
ATOM 1798 O O . ASN A 1 199 ? 17.494 44.474 28.781 1.00 9.87 270 ASN A O 1
#

Secondary structure (DSSP, 8-state):
---HHHHHHHHHHHHHHHHHHHHTT----HHHHHHHHHHHEEEEEEEETTS-EESS-TTTS-HHHHHHTTEEEEEEEEETTEEEE--EEEE-SSSEEEEEEEE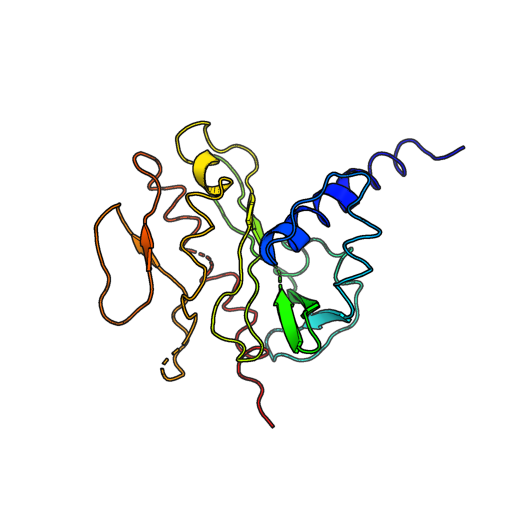-TTSSBEEEEEEEESSPPTTTGGGGGSHHHHGGGTT-B---------EEESTT---TTS-EEE--TT-HHHHHHHH--HHHHHHHHHHHH---

Organism: Parabacteroides distasonis (strain ATCC 8503 / DSM 20701 / CIP 104284 / JCM 5825 / NCTC 11152) (NCBI:txid435591)

B-factor: mean 13.42, std 7.76, range [5.82, 45.59]

Sequence (196 aa):
GQSLLRSFQQKKKQQNEDNDKRRQQILRSINVNVSSSSEAEETTKKYNEELIKKKEAFLVNEENGEKVEEGDDAFATTDVVVKKAAATTEHQYPVFVANVDDGQPKYIALHHGAGLWGPPLWGYIISVDSSDKNTIYGADFSHQQGETPGLGAEISKKPVVFSNEEFKGKKKIIIFSSSGEFKSVAVVKPPGGKKSSVVAGQDDYVDGIISSSGGTTIITSKKGVDELFNSLSSSGYVKKKFLTSQQN

InterPro domains:
  IPR007329 FMN-binding [PF04205] (164-259)
  IPR007329 FMN-binding [SM00900] (164-262)
  IPR010204 Na(+)-translocating NADH-quinone reductase subunit C [MF_00427] (48-270)
  IPR010204 Na(+)-translocating NADH-quinone reductase subunit C [PIRSF009437] (46-268)
  IPR010204 Na(+)-translocating NADH-quinone reductase subunit C [PTHR37838] (140-268)
  IPR010204 Na(+)-translocating NADH-quinone reductase subunit C [TIGR01938] (138-267)
  IPR024934 Rubredoxin-like domain [PS50903] (1-35)
  IPR048574 Rubrerythrin, rubredoxin-like domain [PF21349] (4-33)